Protein AF-0000000072905869 (afdb_homodimer)

Sequence (278 aa):
MKKIIVASHHKLANGFKNTLEYILPNTVEIIDISAYLENVSVDKQIDEVLSNFTKEEQIFVFTDIPGGSVNQAFIRRLNDYNIELISGTNLSILISIATQLGEKNIDKDTIREEIINAASEIVYVNDKLASQSLDEDDEMKKIIVASHHKLANGFKNTLEYILPNTVEIIDISAYLENVSVDKQIDEVLSNFTKEEQIFVFTDIPGGSVNQAFIRRLNDYNIELISGTNLSILISIATQLGEKNIDKDTIREEIINAASEIVYVNDKLASQSLDEDDE

Solvent-accessible surface area (backbone atoms only — not comparable to full-atom values): 14597 Å² total; per-residue (Å²): 132,53,60,38,38,30,34,19,62,27,42,30,15,48,9,48,42,54,27,44,48,66,77,43,63,92,47,50,46,69,44,57,39,52,31,77,73,55,101,55,57,58,62,56,56,50,49,59,58,52,67,78,52,61,52,80,47,80,37,43,36,35,21,38,40,71,85,33,70,67,41,50,54,49,60,75,40,48,87,67,30,39,58,48,41,32,23,21,44,34,57,54,40,51,52,54,51,42,58,42,56,61,74,46,86,81,52,70,69,55,52,51,50,44,39,55,52,34,27,65,38,34,36,57,48,64,58,56,53,54,52,52,53,50,57,54,65,74,96,131,53,58,36,38,31,34,19,63,30,42,32,15,48,9,48,42,54,27,44,47,67,77,44,61,92,48,50,46,68,44,57,40,51,30,77,73,55,102,55,57,59,62,57,56,50,50,59,58,51,68,78,50,61,52,78,46,80,37,43,37,36,20,38,40,70,85,34,70,67,41,49,54,50,59,73,39,48,86,68,31,39,58,49,42,34,22,22,44,33,56,54,38,52,52,54,51,43,58,41,55,60,74,45,88,79,54,71,67,56,52,53,51,45,40,54,51,33,26,67,38,36,34,60,49,64,59,56,52,54,50,52,52,52,57,56,64,74,96

pLDDT: mean 93.79, std 10.63, range [43.28, 98.94]

Organism: NCBI:txid187101

Nearest PDB structures (foldseek):
  3mtq-assembly1_B  TM=8.924E-01  e=1.894E-09  Klebsiella pneumoniae subsp. pneumoniae MGH 78578
  4tkz-assembly3_F-3  TM=7.778E-01  e=7.684E-06  Streptococcus agalactiae NEM316
  3gx1-assembly1_B  TM=6.796E-01  e=5.773E-03  Listeria innocua Clip11262
  3cr3-assembly1_C  TM=6.273E-01  e=8.398E-03  unclassified
  6vg7-assembly1_A  TM=5.148E-01  e=1.384E-02  synthetic construct

Radius of gyration: 19.08 Å; Cα contacts (8 Å, |Δi|>4): 495; chains: 2; bounding box: 37×58×50 Å

InterPro domains:
  IPR004701 Phosphotransferase system, mannose-type IIA component [PF03610] (3-107)
  IPR004701 Phosphotransferase system, mannose-type IIA component [PS51096] (1-123)
  IPR036662 Phosphotransferase system, mannose-type IIA component superfamily [G3DSA:3.40.50.510] (1-138)
  IPR036662 Phosphotransferase system, mannose-type IIA component superfamily [SSF53062] (1-127)
  IPR051471 Bacterial PTS system sugar-specific components [PTHR33799] (1-135)

Foldseek 3Di:
DAEAEEEEAACVQVVLQVVLCVVPPPQHHYHYHHPPPDPDHLLVSVCVVCVVDDQADEYEYEYQAPPDPNLVSVVVCVVRHNYDYHYNDDSQLVNVVSNVVSPDDDDPVNNVVSVVVRVVPPDDVVVVVVVVVVVVVVD/DAEAEEEEAACVQVVLQVVCCVVPPPQHHYHYHHPPPDPDHLLVSVCVVCVVDDQEDEYEYEYQAPPDPNLVSVVVCVVRHNYDYHYNDDSQLVNVVSNVVSPDDDDPVNNVVSVVVRVVPPDDVVVVVVVVVVVVVVD

Secondary structure (DSSP, 8-state):
--EEEEEEETTHHHHHHHHHHHHSTTS-EEEEEEETSSSS-HHHHHHHHHTTS-TTSEEEEEESSTTSHHHHHHHTTTTTSEEEEEES-BHHHHHHHHHHHTTS---HHHHHHHHHHHHHT-EEHHHHHHHHHHHHHT-/--EEEEEEETTHHHHHHHHHHHHSTTS-EEEEEEETSSSS-HHHHHHHHHTTS-TTSEEEEEESSTTSHHHHHHHTTTTTSEEEEEES-BHHHHHHHHHHHTTS---HHHHHHHHHHHHHT-EEHHHHHHHHHHHHHT-

Structure (mmCIF, N/CA/C/O backbone):
data_AF-0000000072905869-model_v1
#
loop_
_entity.id
_entity.type
_entity.pdbx_description
1 polymer 'PTS N-acetylglucosamine transporter subunit IIBC'
#
loop_
_atom_site.group_PDB
_atom_site.id
_atom_site.type_symbol
_atom_site.label_atom_id
_atom_site.label_alt_id
_atom_site.label_comp_id
_atom_site.label_asym_id
_atom_site.label_entity_id
_atom_site.label_seq_id
_atom_site.pdbx_PDB_ins_code
_atom_site.Cartn_x
_atom_site.Cartn_y
_atom_site.Cartn_z
_atom_site.occupancy
_atom_site.B_iso_or_equiv
_atom_site.auth_seq_id
_atom_site.auth_comp_id
_atom_site.auth_asym_id
_atom_site.auth_atom_id
_atom_site.pdbx_PDB_model_num
ATOM 1 N N . MET A 1 1 ? -14.734 20.156 2.195 1 67.5 1 MET A N 1
ATOM 2 C CA . MET A 1 1 ? -14.539 18.703 2.215 1 67.5 1 MET A CA 1
ATOM 3 C C . MET A 1 1 ? -13.203 18.344 2.854 1 67.5 1 MET A C 1
ATOM 5 O O . MET A 1 1 ? -12.234 19.094 2.738 1 67.5 1 MET A O 1
ATOM 9 N N . LYS A 1 2 ? -13.109 17.328 3.664 1 87.19 2 LYS A N 1
ATOM 10 C CA . LYS A 1 2 ? -11.883 16.906 4.324 1 87.19 2 LYS A CA 1
ATOM 11 C C . LYS A 1 2 ? -10.883 16.328 3.324 1 87.19 2 LYS A C 1
ATOM 13 O O . LYS A 1 2 ? -11.266 15.945 2.213 1 87.19 2 LYS A O 1
ATOM 18 N N . LYS A 1 3 ? -9.68 16.453 3.596 1 93.88 3 LYS A N 1
ATOM 19 C CA . LYS A 1 3 ? -8.625 16.031 2.678 1 93.88 3 LYS A CA 1
ATOM 20 C C . LYS A 1 3 ? -7.648 15.086 3.365 1 93.88 3 LYS A C 1
ATOM 22 O O . LYS A 1 3 ? -7.449 15.164 4.582 1 93.88 3 LYS A O 1
ATOM 27 N N . ILE A 1 4 ? -7.156 14.258 2.578 1 96.88 4 ILE A N 1
ATOM 28 C CA . ILE A 1 4 ? -5.988 13.523 3.047 1 96.88 4 ILE A CA 1
ATOM 29 C C . ILE A 1 4 ? -4.863 13.625 2.018 1 96.88 4 ILE A C 1
ATOM 31 O O . ILE A 1 4 ? -5.121 13.836 0.829 1 96.88 4 ILE A O 1
ATOM 35 N N . ILE A 1 5 ? -3.633 13.594 2.514 1 98.75 5 ILE A N 1
ATOM 36 C CA . ILE A 1 5 ? -2.447 13.602 1.663 1 98.75 5 ILE A CA 1
ATOM 37 C C . ILE A 1 5 ? -1.85 12.195 1.607 1 98.75 5 ILE A C 1
ATOM 39 O O . ILE A 1 5 ? -1.659 11.555 2.643 1 98.75 5 ILE A O 1
ATOM 43 N N . VAL A 1 6 ? -1.635 11.711 0.438 1 98.88 6 VAL A N 1
ATOM 44 C CA . VAL A 1 6 ? -0.851 10.5 0.224 1 98.88 6 VAL A CA 1
ATOM 45 C C . VAL A 1 6 ? 0.427 10.836 -0.54 1 98.88 6 VAL A C 1
ATOM 47 O O . VAL A 1 6 ? 0.378 11.477 -1.593 1 98.88 6 VAL A O 1
ATOM 50 N N . ALA A 1 7 ? 1.588 10.477 0.022 1 98.88 7 ALA A N 1
ATOM 51 C CA . ALA A 1 7 ? 2.879 10.812 -0.571 1 98.88 7 ALA A CA 1
ATOM 52 C C . ALA A 1 7 ? 3.768 9.578 -0.689 1 98.88 7 ALA A C 1
ATOM 54 O O . ALA A 1 7 ? 3.814 8.75 0.223 1 98.88 7 ALA A O 1
ATOM 55 N N . SER A 1 8 ? 4.41 9.414 -1.754 1 98.81 8 SER A N 1
ATOM 56 C CA . SER A 1 8 ? 5.246 8.242 -1.995 1 98.81 8 SER A CA 1
ATOM 57 C C . SER A 1 8 ? 6.398 8.57 -2.939 1 98.81 8 SER A C 1
ATOM 59 O O . SER A 1 8 ? 6.438 9.656 -3.525 1 98.81 8 SER A O 1
ATOM 61 N N . HIS A 1 9 ? 7.328 7.594 -2.996 1 98.44 9 HIS A N 1
ATOM 62 C CA . HIS A 1 9 ? 8.203 7.562 -4.164 1 98.44 9 HIS A CA 1
ATOM 63 C C . HIS A 1 9 ? 7.406 7.301 -5.438 1 98.44 9 HIS A C 1
ATOM 65 O O . HIS A 1 9 ? 6.496 6.473 -5.449 1 98.44 9 HIS A O 1
ATOM 71 N N . HIS A 1 10 ? 7.645 8.102 -6.449 1 98.12 10 HIS A N 1
ATOM 72 C CA . HIS A 1 10 ? 7.133 7.875 -7.797 1 98.12 10 HIS A CA 1
ATOM 73 C C . HIS A 1 10 ? 5.613 7.754 -7.801 1 98.12 10 HIS A C 1
ATOM 75 O O . HIS A 1 10 ? 4.926 8.547 -7.152 1 98.12 10 HIS A O 1
ATOM 81 N N . LYS A 1 11 ? 4.969 6.824 -8.492 1 98.69 11 LYS A N 1
ATOM 82 C CA . LYS A 1 11 ? 3.566 6.938 -8.883 1 98.69 11 LYS A CA 1
ATOM 83 C C . LYS A 1 11 ? 2.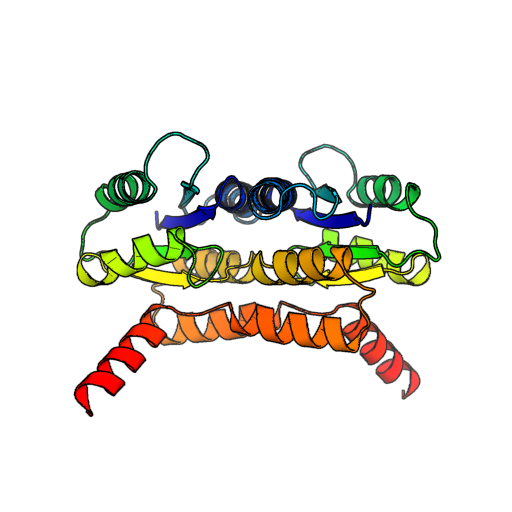66 6.195 -7.902 1 98.69 11 LYS A C 1
ATOM 85 O O . LYS A 1 11 ? 1.443 6.145 -8.094 1 98.69 11 LYS A O 1
ATOM 90 N N . LEU A 1 12 ? 3.186 5.648 -6.875 1 98.88 12 LEU A N 1
ATOM 91 C CA . LEU A 1 12 ? 2.361 4.891 -5.938 1 98.88 12 LEU A CA 1
ATOM 92 C C . LEU A 1 12 ? 1.279 5.777 -5.328 1 98.88 12 LEU A C 1
ATOM 94 O O . LEU A 1 12 ? 0.123 5.363 -5.215 1 98.88 12 LEU A O 1
ATOM 98 N N . ALA A 1 13 ? 1.623 6.996 -4.957 1 98.88 13 ALA A N 1
ATOM 99 C CA . ALA A 1 13 ? 0.651 7.918 -4.371 1 98.88 13 ALA A CA 1
ATOM 100 C C . ALA A 1 13 ? -0.497 8.188 -5.34 1 98.88 13 ALA A C 1
ATOM 102 O O . ALA A 1 13 ? -1.663 8.211 -4.938 1 98.88 13 ALA A O 1
ATOM 103 N N . ASN A 1 14 ? -0.161 8.391 -6.555 1 98.75 14 ASN A N 1
ATOM 104 C CA . ASN A 1 14 ? -1.188 8.602 -7.57 1 98.75 14 ASN A CA 1
ATOM 105 C C . ASN A 1 14 ? -2.07 7.371 -7.738 1 98.75 14 ASN A C 1
ATOM 107 O O . ASN A 1 14 ? -3.275 7.492 -7.969 1 98.75 14 ASN A O 1
ATOM 111 N N . GLY A 1 15 ? -1.451 6.207 -7.695 1 98.81 15 GLY A N 1
ATOM 112 C CA . GLY A 1 15 ? -2.211 4.969 -7.711 1 98.81 15 GLY A CA 1
ATOM 113 C C . GLY A 1 15 ? -3.205 4.863 -6.57 1 98.81 15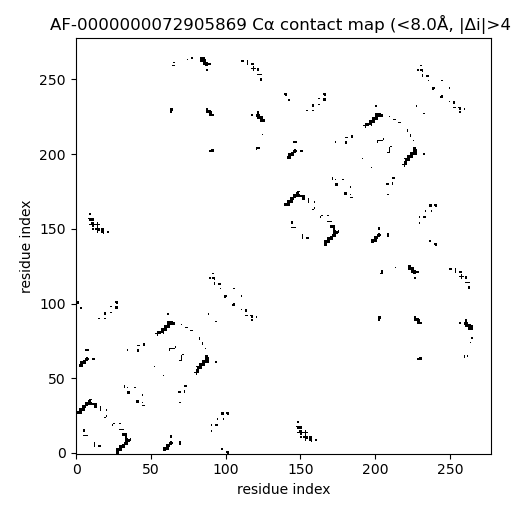 GLY A C 1
ATOM 114 O O . GLY A 1 15 ? -4.359 4.48 -6.777 1 98.81 15 GLY A O 1
ATOM 115 N N . PHE A 1 16 ? -2.752 5.199 -5.367 1 98.88 16 PHE A N 1
ATOM 116 C CA . PHE A 1 16 ? -3.65 5.219 -4.219 1 98.88 16 PHE A CA 1
ATOM 117 C C . PHE A 1 16 ? -4.812 6.176 -4.453 1 98.88 16 PHE A C 1
ATOM 119 O O . PHE A 1 16 ? -5.973 5.824 -4.234 1 98.88 16 PHE A O 1
ATOM 126 N N . LYS A 1 17 ? -4.512 7.402 -4.898 1 98.81 17 LYS A N 1
ATOM 127 C CA . LYS A 1 17 ? -5.539 8.406 -5.129 1 98.81 17 LYS A CA 1
ATOM 128 C C . LYS A 1 17 ? -6.586 7.91 -6.121 1 98.81 17 LYS A C 1
ATOM 130 O O . LYS A 1 17 ? -7.785 7.949 -5.84 1 98.81 17 LYS A O 1
ATOM 135 N N . ASN A 1 18 ? -6.129 7.441 -7.23 1 98.69 18 ASN A N 1
ATOM 136 C CA . ASN A 1 18 ? -7.02 6.957 -8.281 1 98.69 18 ASN A CA 1
ATOM 137 C C . ASN A 1 18 ? -7.926 5.836 -7.773 1 98.69 18 ASN A C 1
ATOM 139 O O . ASN A 1 18 ? -9.141 5.871 -7.98 1 98.69 18 ASN A O 1
ATOM 143 N N . THR A 1 19 ? -7.383 4.883 -7.117 1 98.69 19 THR A N 1
ATOM 144 C CA . THR A 1 19 ? -8.117 3.717 -6.641 1 98.69 19 THR A CA 1
ATOM 145 C C . THR A 1 19 ? -9.109 4.113 -5.551 1 98.69 19 THR A C 1
ATOM 147 O O . THR A 1 19 ? -10.25 3.648 -5.543 1 98.69 19 THR A O 1
ATOM 150 N N . LEU A 1 20 ? -8.688 5 -4.656 1 98 20 LEU A N 1
ATOM 151 C CA . LEU A 1 20 ? -9.57 5.457 -3.584 1 98 20 LEU A CA 1
ATOM 152 C C . LEU A 1 20 ? -10.758 6.227 -4.152 1 98 20 LEU A C 1
ATOM 154 O O . LEU A 1 20 ? -11.883 6.098 -3.654 1 98 20 LEU A O 1
ATOM 158 N N . GLU A 1 21 ? -10.5 7.055 -5.137 1 97.75 21 GLU A N 1
ATOM 159 C CA . GLU A 1 21 ? -11.586 7.816 -5.758 1 97.75 21 GLU A CA 1
ATOM 160 C C . GLU A 1 21 ? -12.586 6.895 -6.438 1 97.75 21 GLU A C 1
ATOM 162 O O . GLU A 1 21 ? -13.781 7.211 -6.516 1 97.75 21 GLU A O 1
ATOM 167 N N . TYR A 1 22 ? -12.102 5.781 -6.879 1 97.75 22 TYR A N 1
ATOM 168 C CA . TYR A 1 22 ? -12.984 4.77 -7.457 1 97.75 22 TYR A CA 1
ATOM 169 C C . TYR A 1 22 ? -13.805 4.078 -6.371 1 97.75 22 TYR A C 1
ATOM 171 O O . TYR A 1 22 ? -15.016 3.902 -6.52 1 97.75 22 TYR A O 1
ATOM 179 N N . ILE A 1 23 ? -13.188 3.703 -5.332 1 96.88 23 ILE A N 1
ATOM 180 C CA . ILE A 1 23 ? -13.812 2.902 -4.285 1 96.88 23 ILE A CA 1
ATOM 181 C C . ILE A 1 23 ? -14.734 3.783 -3.439 1 96.88 23 ILE A C 1
ATOM 183 O O . ILE A 1 23 ? -15.805 3.344 -3.016 1 96.88 23 ILE A O 1
ATOM 187 N N . LEU A 1 24 ? -14.273 4.969 -3.158 1 95.44 24 LEU A N 1
ATOM 188 C CA . LEU A 1 24 ? -14.984 5.922 -2.314 1 95.44 24 LEU A CA 1
ATOM 189 C C . LEU A 1 24 ? -15.211 7.234 -3.057 1 95.44 24 LEU A C 1
ATOM 191 O O . LEU A 1 24 ? -14.695 8.281 -2.652 1 95.44 24 LEU A O 1
ATOM 195 N N . PRO A 1 25 ? -16.047 7.203 -3.99 1 95 25 PRO A N 1
ATOM 196 C CA . PRO A 1 25 ? -16.297 8.453 -4.715 1 95 25 PRO A CA 1
ATOM 197 C C . PRO A 1 25 ? -16.922 9.531 -3.842 1 95 25 PRO A C 1
ATOM 199 O O . PRO A 1 25 ? -17.828 9.234 -3.045 1 95 25 PRO A O 1
ATOM 202 N N . ASN A 1 26 ? -16.453 10.75 -3.846 1 92.25 26 ASN A N 1
ATOM 203 C CA . ASN A 1 26 ? -17.016 11.938 -3.221 1 92.25 26 ASN A CA 1
ATOM 204 C C . ASN A 1 26 ? -16.969 11.852 -1.698 1 92.25 26 ASN A C 1
ATOM 206 O O . ASN A 1 26 ? -17.828 12.406 -1.011 1 92.25 26 ASN A O 1
ATOM 210 N N . THR A 1 27 ? -16.094 11.117 -1.161 1 93 27 THR A N 1
ATOM 211 C CA . THR A 1 27 ? -16.016 10.969 0.287 1 93 27 THR A CA 1
ATOM 212 C C . THR A 1 27 ? -15.047 11.977 0.883 1 93 27 THR A C 1
ATOM 214 O O . THR A 1 27 ? -15.391 12.711 1.812 1 93 27 THR A O 1
ATOM 217 N N . VAL A 1 28 ? -13.852 12.008 0.372 1 93.88 28 VAL A N 1
ATOM 218 C CA . VAL A 1 28 ? -12.789 12.906 0.809 1 93.88 28 VAL A CA 1
ATOM 219 C C . VAL A 1 28 ? -11.922 13.297 -0.384 1 93.88 28 VAL A C 1
ATOM 221 O O . VAL A 1 28 ? -11.859 12.57 -1.378 1 93.88 28 VAL A O 1
ATOM 224 N N . GLU A 1 29 ? -11.398 14.414 -0.295 1 95.69 29 GLU A N 1
ATOM 225 C CA . GLU A 1 29 ? -10.414 14.789 -1.308 1 95.69 29 GLU A CA 1
ATOM 226 C C . GLU A 1 29 ? -9.055 14.172 -1.014 1 95.69 29 GLU A C 1
ATOM 228 O O . GLU A 1 29 ? -8.555 14.258 0.11 1 95.69 29 GLU A O 1
ATOM 233 N N . ILE A 1 30 ? -8.492 13.555 -1.99 1 97.81 30 ILE A N 1
ATOM 234 C CA . ILE A 1 30 ? -7.176 12.945 -1.854 1 97.81 30 ILE A CA 1
ATOM 235 C C . ILE A 1 30 ? -6.145 13.773 -2.623 1 97.81 30 ILE A C 1
ATOM 237 O O . ILE A 1 30 ? -6.285 13.977 -3.832 1 97.81 30 ILE A O 1
ATOM 241 N N . ILE A 1 31 ? -5.176 14.234 -1.928 1 98.56 31 ILE A N 1
ATOM 242 C CA . ILE A 1 31 ? -4.047 14.938 -2.533 1 98.56 31 ILE A CA 1
ATOM 243 C C . ILE A 1 31 ? -2.846 13.992 -2.623 1 98.56 31 ILE A C 1
ATOM 245 O O . ILE A 1 31 ? -2.43 13.414 -1.618 1 98.56 31 ILE A O 1
ATOM 249 N N . ASP A 1 32 ? -2.334 13.75 -3.799 1 98.69 32 ASP A N 1
ATOM 250 C CA . ASP A 1 32 ? -1.174 12.875 -3.926 1 98.69 32 ASP A CA 1
ATOM 251 C C . ASP A 1 32 ? 0.102 13.68 -4.152 1 98.69 32 ASP A C 1
ATOM 253 O O . ASP A 1 32 ? 0.073 14.734 -4.793 1 98.69 32 ASP A O 1
ATOM 257 N N . ILE A 1 33 ? 1.166 13.25 -3.605 1 98.62 33 ILE A N 1
ATOM 258 C CA . ILE A 1 33 ? 2.518 13.742 -3.857 1 98.62 33 ILE A CA 1
ATOM 259 C C . ILE A 1 33 ? 3.389 12.609 -4.383 1 98.62 33 ILE A C 1
ATOM 261 O O . ILE A 1 33 ? 3.717 11.672 -3.646 1 98.62 33 ILE A O 1
ATOM 265 N N . SER A 1 34 ? 3.68 12.656 -5.648 1 98.44 34 SER A N 1
ATOM 266 C CA . SER A 1 34 ? 4.598 11.711 -6.27 1 98.44 34 SER A CA 1
ATOM 267 C C . SER A 1 34 ? 6.02 12.266 -6.312 1 98.44 34 SER A C 1
ATOM 269 O O . SER A 1 34 ? 6.352 13.07 -7.184 1 98.44 34 SER A O 1
ATOM 271 N N . ALA A 1 35 ? 6.82 11.773 -5.465 1 98.12 35 ALA A N 1
ATOM 272 C CA . ALA A 1 35 ? 8.195 12.266 -5.375 1 98.12 35 ALA A CA 1
ATOM 273 C C . ALA A 1 35 ? 9.07 11.641 -6.449 1 98.12 35 ALA A C 1
ATOM 275 O O . ALA A 1 35 ? 8.828 10.508 -6.879 1 98.12 35 ALA A O 1
ATOM 276 N N . TYR A 1 36 ? 10.047 12.367 -6.996 1 97 36 TYR A N 1
ATOM 277 C CA . TYR A 1 36 ? 11.141 11.93 -7.852 1 97 36 TYR A CA 1
ATOM 278 C C . TYR A 1 36 ? 10.656 11.648 -9.266 1 97 36 TYR A C 1
ATOM 280 O O . TYR A 1 36 ? 11.297 10.898 -10.016 1 97 36 TYR A O 1
ATOM 288 N N . LEU A 1 37 ? 9.508 12.086 -9.641 1 95.31 37 LEU A N 1
ATOM 289 C CA . LEU A 1 37 ? 9.047 12.023 -11.023 1 95.31 37 LEU A CA 1
ATOM 290 C C . LEU A 1 37 ? 9.586 13.195 -11.836 1 95.31 37 LEU A C 1
ATOM 292 O O . LEU A 1 37 ? 9.891 13.055 -13.016 1 95.31 37 LEU A O 1
ATOM 296 N N . GLU A 1 38 ? 9.609 14.312 -11.094 1 89.69 38 GLU A N 1
ATOM 297 C CA . GLU A 1 38 ? 10.078 15.547 -11.711 1 89.69 38 GLU A CA 1
ATOM 298 C C . GLU A 1 38 ? 11.344 16.062 -11.023 1 89.69 38 GLU A C 1
ATOM 300 O O . GLU A 1 38 ? 11.75 15.531 -9.992 1 89.69 38 GLU A O 1
ATOM 305 N N . ASN A 1 39 ? 11.969 16.984 -11.711 1 92.19 39 ASN A N 1
ATOM 306 C CA . ASN A 1 39 ? 13.164 17.594 -11.141 1 92.19 39 ASN A CA 1
ATOM 307 C C . ASN A 1 39 ? 12.805 18.656 -10.094 1 92.19 39 ASN A C 1
ATOM 309 O O . ASN A 1 39 ? 13.219 19.797 -10.203 1 92.19 39 ASN A O 1
ATOM 313 N N . VAL A 1 40 ? 11.992 18.344 -9.195 1 94.25 40 VAL A N 1
ATOM 314 C CA . VAL A 1 40 ? 11.602 19.172 -8.062 1 94.25 40 VAL A CA 1
ATOM 315 C C . VAL A 1 40 ? 11.875 18.438 -6.758 1 94.25 40 VAL A C 1
ATOM 317 O O . VAL A 1 40 ? 11.656 17.219 -6.664 1 94.25 40 VAL A O 1
ATOM 320 N N . SER A 1 41 ? 12.406 19.172 -5.824 1 96.62 41 SER A N 1
ATOM 321 C CA . SER A 1 41 ? 12.727 18.547 -4.547 1 96.62 41 SER A CA 1
ATOM 322 C C . SER A 1 41 ? 11.461 18.109 -3.816 1 96.62 41 SER A C 1
ATOM 324 O O . SER A 1 41 ? 10.43 18.766 -3.891 1 96.62 41 SER A O 1
ATOM 326 N N . VAL A 1 42 ? 11.562 17.016 -3.129 1 97.19 42 VAL A N 1
ATOM 327 C CA . VAL A 1 42 ? 10.461 16.484 -2.32 1 97.19 42 VAL A CA 1
ATOM 328 C C . VAL A 1 42 ? 10.008 17.547 -1.317 1 97.19 42 VAL A C 1
ATOM 330 O O . VAL A 1 42 ? 8.812 17.75 -1.115 1 97.19 42 VAL A O 1
ATOM 333 N N . ASP A 1 43 ? 10.938 18.281 -0.734 1 98 43 ASP A N 1
ATOM 334 C CA . ASP A 1 43 ? 10.625 19.344 0.229 1 98 43 ASP A CA 1
ATOM 335 C C . ASP A 1 43 ? 9.734 20.406 -0.397 1 98 43 ASP A C 1
ATOM 337 O O . ASP A 1 43 ? 8.75 20.828 0.205 1 98 43 ASP A O 1
ATOM 341 N N . LYS A 1 44 ? 10.094 20.797 -1.54 1 97.69 44 LYS A N 1
ATOM 342 C CA . LYS A 1 44 ? 9.328 21.844 -2.219 1 97.69 44 LYS A CA 1
ATOM 343 C C . LYS A 1 44 ? 7.91 21.375 -2.523 1 97.69 44 LYS A C 1
ATOM 345 O O . LYS A 1 44 ? 6.953 22.141 -2.354 1 97.69 44 LYS A O 1
ATOM 350 N N . GLN A 1 45 ? 7.781 20.141 -3.02 1 98.19 45 GLN A N 1
ATOM 351 C CA . GLN A 1 45 ? 6.461 19.594 -3.305 1 98.19 45 GLN A CA 1
ATOM 352 C C . GLN A 1 45 ? 5.59 19.578 -2.051 1 98.19 45 GLN A C 1
ATOM 354 O O . GLN A 1 45 ? 4.422 19.953 -2.094 1 98.19 45 GLN A O 1
ATOM 359 N N . ILE A 1 46 ? 6.168 19.141 -0.964 1 98.5 46 ILE A N 1
ATOM 360 C CA . ILE A 1 46 ? 5.453 19 0.302 1 98.5 46 ILE A CA 1
ATOM 361 C C . ILE A 1 46 ? 5.055 20.391 0.816 1 98.5 46 ILE A C 1
ATOM 363 O O . ILE A 1 46 ? 3.91 20.594 1.219 1 98.5 46 ILE A O 1
ATOM 367 N N . ASP A 1 47 ? 6.012 21.328 0.729 1 98.19 47 ASP A N 1
ATOM 368 C CA . ASP A 1 47 ? 5.73 22.688 1.197 1 98.19 47 ASP A CA 1
ATOM 369 C C . ASP A 1 47 ? 4.605 23.328 0.389 1 98.19 47 ASP A C 1
ATOM 371 O O . ASP A 1 47 ? 3.752 24.016 0.946 1 98.19 47 ASP A O 1
ATOM 375 N N . GLU A 1 48 ? 4.641 23.109 -0.852 1 97.88 48 GLU A N 1
ATOM 376 C CA . GLU A 1 48 ? 3.592 23.656 -1.715 1 97.88 48 GLU A CA 1
ATOM 377 C C . GLU A 1 48 ? 2.223 23.094 -1.325 1 97.88 48 GLU A C 1
ATOM 379 O O . GLU A 1 48 ? 1.247 23.844 -1.245 1 97.88 48 GLU A O 1
ATOM 384 N N . VAL A 1 49 ? 2.115 21.828 -1.082 1 98.19 49 VAL A N 1
ATOM 385 C CA . VAL A 1 49 ? 0.852 21.203 -0.702 1 98.19 49 VAL A CA 1
ATOM 386 C C . VAL A 1 49 ? 0.416 21.719 0.671 1 98.19 49 VAL A C 1
ATOM 388 O O . VAL A 1 49 ? -0.737 22.109 0.856 1 98.19 49 VAL A O 1
ATOM 391 N N . LEU A 1 50 ? 1.385 21.75 1.628 1 98 50 LEU A N 1
ATOM 392 C CA . LEU A 1 50 ? 1.059 22.109 3.002 1 98 50 LEU A CA 1
ATOM 393 C C . LEU A 1 50 ? 0.66 23.578 3.096 1 98 50 LEU A C 1
ATOM 395 O O . LEU A 1 50 ? -0.079 23.969 4.004 1 98 50 LEU A O 1
ATOM 399 N N . SER A 1 51 ? 1.134 24.406 2.125 1 97.5 51 SER A N 1
ATOM 400 C CA . SER A 1 51 ? 0.803 25.828 2.113 1 97.5 51 SER A CA 1
ATOM 401 C C . SER A 1 51 ? -0.695 26.047 1.932 1 97.5 51 SER A C 1
ATOM 403 O O . SER A 1 51 ? -1.206 27.125 2.197 1 97.5 51 SER A O 1
ATOM 405 N N . ASN A 1 52 ? -1.432 24.984 1.484 1 96.25 52 ASN A N 1
ATOM 406 C CA . ASN A 1 52 ? -2.875 25.078 1.294 1 96.25 52 ASN A CA 1
ATOM 407 C C . ASN A 1 52 ? -3.631 24.734 2.576 1 96.25 52 ASN A C 1
ATOM 409 O O . ASN A 1 52 ? -4.863 24.719 2.59 1 96.25 52 ASN A O 1
ATOM 413 N N . PHE A 1 53 ? -2.934 24.469 3.664 1 96.19 53 PHE A N 1
ATOM 414 C CA . PHE A 1 53 ? -3.516 24.141 4.957 1 96.19 53 PHE A CA 1
ATOM 415 C C . PHE A 1 53 ? -3.127 25.172 6.012 1 96.19 53 PHE A C 1
ATOM 417 O O . PHE A 1 53 ? -2.064 25.781 5.922 1 96.19 53 PHE A O 1
ATOM 424 N N . THR A 1 54 ? -4.008 25.344 7 1 95.12 54 THR A N 1
ATOM 425 C CA . THR A 1 54 ? -3.621 26.125 8.164 1 95.12 54 THR A CA 1
ATOM 426 C C . THR A 1 54 ? -2.83 25.281 9.156 1 95.12 54 THR A C 1
ATOM 428 O O . THR A 1 54 ? -2.953 24.062 9.172 1 95.12 54 THR A O 1
ATOM 431 N N . LYS A 1 55 ? -2.043 25.891 9.984 1 94.19 55 LYS A N 1
ATOM 432 C CA . LYS A 1 55 ? -1.177 25.188 10.93 1 94.19 55 LYS A CA 1
ATOM 433 C C . LYS A 1 55 ? -1.996 24.453 11.984 1 94.19 55 LYS A C 1
ATOM 435 O O . LYS A 1 55 ? -1.532 23.453 12.555 1 94.19 55 LYS A O 1
ATOM 440 N N . GLU A 1 56 ? -3.256 24.859 12.203 1 92.75 56 GLU A N 1
ATOM 441 C CA . GLU A 1 56 ? -4.082 24.297 13.266 1 92.75 56 GLU A CA 1
ATOM 442 C C . GLU A 1 56 ? -4.945 23.156 12.75 1 92.75 56 GLU A C 1
ATOM 444 O O . GLU A 1 56 ? -5.422 22.328 13.531 1 92.75 56 GLU A O 1
ATOM 449 N N . GLU A 1 57 ? -5.117 23.141 11.5 1 93.31 57 GLU A N 1
ATOM 450 C CA . GLU A 1 57 ? -5.965 22.109 10.914 1 93.31 57 GLU A CA 1
ATOM 451 C C . GLU A 1 57 ? -5.32 20.734 11.031 1 93.31 57 GLU A C 1
ATOM 453 O O . GLU A 1 57 ? -4.113 20.578 10.836 1 93.31 57 GLU A O 1
ATOM 458 N N . GLN A 1 58 ? -6.141 19.75 11.484 1 94.44 58 GLN A N 1
ATOM 459 C CA . GLN A 1 58 ? -5.648 18.375 11.508 1 94.44 58 GLN A CA 1
ATOM 460 C C . GLN A 1 58 ? -5.457 17.828 10.094 1 94.44 58 GLN A C 1
ATOM 462 O O . GLN A 1 58 ? -6.402 17.797 9.305 1 94.44 58 GLN A O 1
ATOM 467 N N . ILE A 1 59 ? -4.246 17.453 9.75 1 96.62 59 ILE A N 1
ATOM 468 C CA . ILE A 1 59 ? -3.896 16.969 8.414 1 96.62 59 ILE A CA 1
ATOM 469 C C . ILE A 1 59 ? -3.48 15.508 8.484 1 96.62 59 ILE A C 1
ATOM 471 O O . ILE A 1 59 ? -2.559 15.148 9.227 1 96.62 59 ILE A O 1
ATOM 475 N N . PHE A 1 60 ? -4.156 14.664 7.77 1 98.25 60 PHE A N 1
ATOM 476 C CA . PHE A 1 60 ? -3.754 13.266 7.676 1 98.25 60 PHE A CA 1
ATOM 477 C C . PHE A 1 60 ? -2.807 13.055 6.5 1 98.25 60 PHE A C 1
ATOM 479 O O . PHE A 1 60 ? -3.143 13.375 5.359 1 98.25 60 PHE A O 1
ATOM 486 N N . VAL A 1 61 ? -1.642 12.531 6.793 1 98.81 61 VAL A N 1
ATOM 487 C CA . VAL A 1 61 ? -0.627 12.266 5.781 1 98.81 61 VAL A CA 1
ATOM 488 C C . VAL A 1 61 ? -0.236 10.789 5.82 1 98.81 61 VAL A C 1
ATOM 490 O O . VAL A 1 61 ? 0.087 10.258 6.883 1 98.81 61 VAL A O 1
ATOM 493 N N . PHE A 1 62 ? -0.248 10.203 4.68 1 98.94 62 PHE A N 1
ATOM 494 C CA . PHE A 1 62 ? 0.14 8.812 4.508 1 98.94 62 PHE A CA 1
ATOM 495 C C . PHE A 1 62 ? 1.347 8.688 3.586 1 98.94 62 PHE A C 1
ATOM 497 O O . PHE A 1 62 ? 1.346 9.234 2.48 1 98.94 62 PHE A O 1
ATOM 504 N N . THR A 1 63 ? 2.396 7.961 4.051 1 98.94 63 THR A N 1
ATOM 505 C CA . THR A 1 63 ? 3.574 7.766 3.211 1 98.94 63 THR A CA 1
ATOM 506 C C . THR A 1 63 ? 3.838 6.281 2.98 1 98.94 63 THR A C 1
ATOM 508 O O . THR A 1 63 ? 3.271 5.43 3.672 1 98.94 63 THR A O 1
ATOM 511 N N . ASP A 1 64 ? 4.703 6.004 2.07 1 98.69 64 ASP A N 1
ATOM 512 C CA . ASP A 1 64 ? 4.844 4.648 1.557 1 98.69 64 ASP A CA 1
ATOM 513 C C . ASP A 1 64 ? 5.734 3.805 2.465 1 98.69 64 ASP A C 1
ATOM 515 O O . ASP A 1 64 ? 5.41 2.656 2.771 1 98.69 64 ASP A O 1
ATOM 519 N N . ILE A 1 65 ? 6.832 4.332 2.924 1 97.75 65 ILE A N 1
ATOM 520 C CA . ILE A 1 65 ? 7.746 3.502 3.699 1 97.75 65 ILE A CA 1
ATOM 521 C C . ILE A 1 65 ? 8.344 4.316 4.844 1 97.75 65 ILE A C 1
ATOM 523 O O . ILE A 1 65 ? 8.727 5.473 4.656 1 97.75 65 ILE A O 1
ATOM 527 N N . PRO A 1 66 ? 8.422 3.678 6.043 1 97.44 66 PRO A N 1
A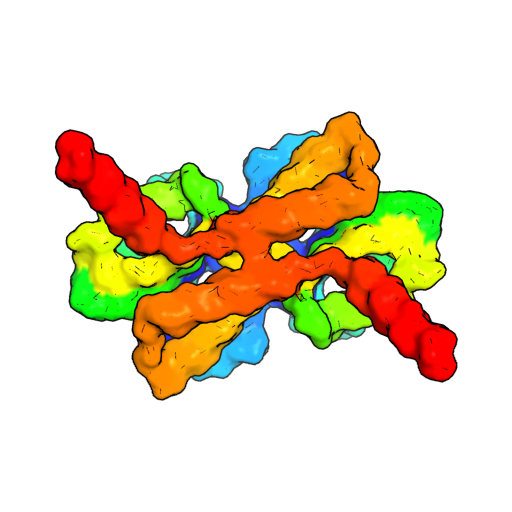TOM 528 C CA . PRO A 1 66 ? 9.133 4.344 7.141 1 97.44 66 PRO A CA 1
ATOM 529 C C . PRO A 1 66 ? 10.617 4.559 6.84 1 97.44 66 PRO A C 1
ATOM 531 O O . PRO A 1 66 ? 11.266 3.684 6.254 1 97.44 66 PRO A O 1
ATOM 534 N N . GLY A 1 67 ? 11.078 5.742 7.215 1 96.38 67 GLY A N 1
ATOM 535 C CA . GLY A 1 67 ? 12.5 6.016 7.066 1 96.38 67 GLY A CA 1
ATOM 536 C C . GLY A 1 67 ? 12.867 6.531 5.688 1 96.38 67 GLY A C 1
ATOM 537 O O . GLY A 1 67 ? 13.992 6.984 5.465 1 96.38 67 GLY A O 1
ATOM 538 N N . GLY A 1 68 ? 11.906 6.43 4.715 1 96.94 68 GLY A N 1
ATOM 539 C CA . GLY A 1 68 ? 12.18 6.977 3.393 1 96.94 68 GLY A CA 1
ATOM 540 C C . GLY A 1 68 ? 12.289 8.492 3.383 1 96.94 68 GLY A C 1
ATOM 541 O O . GLY A 1 68 ? 11.82 9.156 4.309 1 96.94 68 GLY A O 1
ATOM 542 N N . SER A 1 69 ? 12.766 9.008 2.303 1 97 69 SER A N 1
ATOM 543 C CA . SER A 1 69 ? 12.984 10.445 2.197 1 97 69 SER A CA 1
ATOM 544 C C . SER A 1 69 ? 11.672 11.211 2.262 1 97 69 SER A C 1
ATOM 546 O O . SER A 1 69 ? 11.602 12.297 2.854 1 97 69 SER A O 1
ATOM 548 N N . VAL A 1 70 ? 10.672 10.672 1.657 1 98.25 70 VAL A N 1
ATOM 549 C CA . VAL A 1 70 ? 9.352 11.297 1.68 1 98.25 70 VAL A CA 1
ATOM 550 C C . VAL A 1 70 ? 8.844 11.367 3.115 1 98.25 70 VAL A C 1
ATOM 552 O O . VAL A 1 70 ? 8.367 12.414 3.562 1 98.25 70 VAL A O 1
ATOM 555 N N . ASN A 1 71 ? 8.914 10.266 3.826 1 98.5 71 ASN A N 1
ATOM 556 C CA . ASN A 1 71 ? 8.516 10.203 5.23 1 98.5 71 ASN A CA 1
ATOM 557 C C . ASN A 1 71 ? 9.336 11.164 6.086 1 98.5 71 ASN A C 1
ATOM 559 O O . ASN A 1 71 ? 8.789 11.883 6.918 1 98.5 71 ASN A O 1
ATOM 563 N N . GLN A 1 72 ? 10.633 11.242 5.879 1 98.06 72 GLN A N 1
ATOM 564 C CA . GLN A 1 72 ? 11.531 12.109 6.629 1 98.06 72 GLN A CA 1
ATOM 565 C C . GLN A 1 72 ? 11.203 13.586 6.391 1 98.06 72 GLN A C 1
ATOM 567 O O . GLN A 1 72 ? 11.312 14.406 7.305 1 98.06 72 GLN A O 1
ATOM 572 N N . ALA A 1 73 ? 10.875 13.875 5.168 1 98.5 73 ALA A N 1
ATOM 573 C CA . ALA A 1 73 ? 10.523 15.25 4.84 1 98.5 73 ALA A CA 1
ATOM 574 C C . ALA A 1 73 ? 9.297 15.711 5.625 1 98.5 73 ALA A C 1
ATOM 576 O O . ALA A 1 73 ? 9.242 16.859 6.086 1 98.5 73 ALA A O 1
ATOM 577 N N . PHE A 1 74 ? 8.344 14.828 5.82 1 98.75 74 PHE A N 1
ATOM 578 C CA . PHE A 1 74 ? 7.156 15.18 6.586 1 98.75 74 PHE A CA 1
ATOM 579 C C . PHE A 1 74 ? 7.473 15.266 8.07 1 98.75 74 PHE A C 1
ATOM 581 O O . PHE A 1 74 ? 6.914 16.094 8.789 1 98.75 74 PHE A O 1
ATOM 588 N N . ILE A 1 75 ? 8.336 14.359 8.539 1 98.38 75 ILE A N 1
ATOM 589 C CA . ILE A 1 75 ? 8.734 14.383 9.938 1 98.38 75 ILE A CA 1
ATOM 590 C C . ILE A 1 75 ? 9.25 15.773 10.305 1 98.38 75 ILE A C 1
ATOM 592 O O . ILE A 1 75 ? 8.93 16.297 11.375 1 98.38 75 ILE A O 1
ATOM 596 N N . ARG A 1 76 ? 9.93 16.375 9.414 1 97.81 76 ARG A N 1
ATOM 597 C CA . ARG A 1 76 ? 10.516 17.688 9.648 1 97.81 76 ARG A CA 1
ATOM 598 C C . ARG A 1 76 ? 9.438 18.766 9.727 1 97.81 76 ARG A C 1
ATOM 600 O O . ARG A 1 76 ? 9.711 19.906 10.102 1 97.81 76 ARG A O 1
ATOM 607 N N . ARG A 1 77 ? 8.211 18.469 9.406 1 97.88 77 ARG A N 1
ATOM 608 C CA . ARG A 1 77 ? 7.137 19.453 9.375 1 97.88 77 ARG A CA 1
ATOM 609 C C . ARG A 1 77 ? 6.125 19.188 10.484 1 97.88 77 ARG A C 1
ATOM 611 O O . ARG A 1 77 ? 5.113 19.891 10.586 1 97.88 77 ARG A O 1
ATOM 618 N N . LEU A 1 78 ? 6.449 18.188 11.383 1 97 78 LEU A N 1
ATOM 619 C CA . LEU A 1 78 ? 5.504 17.797 12.422 1 97 78 LEU A CA 1
ATOM 620 C C . LEU A 1 78 ? 5.371 18.891 13.477 1 97 78 LEU A C 1
ATOM 622 O O . LEU A 1 78 ? 4.336 19 14.141 1 97 78 LEU A O 1
ATOM 626 N N . ASN A 1 79 ? 6.355 19.766 13.602 1 95.44 79 ASN A N 1
ATOM 627 C CA . ASN A 1 79 ? 6.32 20.828 14.594 1 95.44 79 ASN A CA 1
ATOM 628 C C . ASN A 1 79 ? 5.613 22.078 14.047 1 95.44 79 ASN A C 1
ATOM 630 O O . ASN A 1 79 ? 5.203 22.938 14.82 1 95.44 79 ASN A O 1
ATOM 634 N N . ASP A 1 80 ? 5.527 22.188 12.75 1 96.62 80 ASP A N 1
ATOM 635 C CA . ASP A 1 80 ? 4.984 23.375 12.117 1 96.62 80 ASP A CA 1
ATOM 636 C C . ASP A 1 80 ? 3.508 23.188 11.766 1 96.62 80 ASP A C 1
ATOM 638 O O . ASP A 1 80 ? 2.77 24.172 11.617 1 96.62 80 ASP A O 1
ATOM 642 N N . TYR A 1 81 ? 3.111 21.938 11.547 1 97.44 81 TYR A N 1
ATOM 643 C CA . TYR A 1 81 ? 1.745 21.609 11.156 1 97.44 81 TYR A CA 1
ATOM 644 C C . TYR A 1 81 ? 1.16 20.547 12.086 1 97.44 81 TYR A C 1
ATOM 646 O O . TYR A 1 81 ? 1.9 19.781 12.711 1 97.44 81 TYR A O 1
ATOM 654 N N . ASN A 1 82 ? -0.165 20.531 12.234 1 96.31 82 ASN A N 1
ATOM 655 C CA . ASN A 1 82 ? -0.877 19.5 12.984 1 96.31 82 ASN A CA 1
ATOM 656 C C . ASN A 1 82 ? -1.103 18.25 12.141 1 96.31 82 ASN A C 1
ATOM 658 O O . ASN A 1 82 ? -2.234 17.953 11.758 1 96.31 82 ASN A O 1
ATOM 662 N N . ILE A 1 83 ? -0.032 17.516 11.945 1 97.75 83 ILE A N 1
ATOM 663 C CA . ILE A 1 83 ? -0.023 16.391 11.016 1 97.75 83 ILE A CA 1
ATOM 664 C C . ILE A 1 83 ? -0.147 15.086 11.789 1 97.75 83 ILE A C 1
ATOM 666 O O . ILE A 1 83 ? 0.572 14.859 12.766 1 97.75 83 ILE A O 1
ATOM 670 N N . GLU A 1 84 ? -1.13 14.289 11.422 1 98.06 84 GLU A N 1
ATOM 671 C CA . GLU A 1 84 ? -1.162 12.867 11.734 1 98.06 84 GLU A CA 1
ATOM 672 C C . GLU A 1 84 ? -0.454 12.047 10.656 1 98.06 84 GLU A C 1
ATOM 674 O O . GLU A 1 84 ? -0.995 11.844 9.57 1 98.06 84 GLU A O 1
ATOM 679 N N . LEU A 1 85 ? 0.773 11.609 10.992 1 98.75 85 LEU A N 1
ATOM 680 C CA . LEU A 1 85 ? 1.632 10.984 9.992 1 98.75 85 LEU A CA 1
ATOM 681 C C . LEU A 1 85 ? 1.641 9.469 10.156 1 98.75 85 LEU A C 1
ATOM 683 O O . LEU A 1 85 ? 2.096 8.953 11.18 1 98.75 85 LEU A O 1
ATOM 687 N N . ILE A 1 86 ? 1.111 8.766 9.133 1 98.88 86 ILE A N 1
ATOM 688 C CA . ILE A 1 86 ? 1.112 7.309 9.086 1 98.88 86 ILE A CA 1
ATOM 689 C C . ILE A 1 86 ? 1.996 6.828 7.938 1 98.88 86 ILE A C 1
ATOM 691 O O . ILE A 1 86 ? 1.856 7.289 6.805 1 98.88 86 ILE A O 1
ATOM 695 N N . SER A 1 87 ? 2.951 5.941 8.219 1 98.81 87 SER A N 1
ATOM 696 C CA . SER A 1 87 ? 3.846 5.41 7.195 1 98.81 87 SER A CA 1
ATOM 697 C C . SER A 1 87 ? 3.621 3.914 6.984 1 98.81 87 SER A C 1
ATOM 699 O O . SER A 1 87 ? 2.965 3.26 7.797 1 98.81 87 SER A O 1
ATOM 701 N N . GLY A 1 88 ? 4.148 3.391 5.848 1 98.75 88 GLY A N 1
ATOM 702 C CA . GLY A 1 88 ? 3.924 1.989 5.531 1 98.75 88 GLY A CA 1
ATOM 703 C C . GLY A 1 88 ? 2.496 1.693 5.109 1 98.75 88 GLY A C 1
ATOM 704 O O . GLY A 1 88 ? 1.992 0.592 5.34 1 98.75 88 GLY A O 1
ATOM 705 N N . THR A 1 89 ? 1.861 2.59 4.512 1 98.62 89 THR A N 1
ATOM 706 C CA . THR A 1 89 ? 0.419 2.615 4.289 1 98.62 89 THR A CA 1
ATOM 707 C C . THR A 1 89 ? 0.007 1.532 3.295 1 98.62 89 THR A C 1
ATOM 709 O O . THR A 1 89 ? 0.772 1.186 2.395 1 98.62 89 THR A O 1
ATOM 712 N N . ASN A 1 90 ? -1.096 0.983 3.518 1 98.88 90 ASN A N 1
ATOM 713 C CA . ASN A 1 90 ? -1.786 0.162 2.529 1 98.88 90 ASN A CA 1
ATOM 714 C C . ASN A 1 90 ? -3.197 0.678 2.258 1 98.88 90 ASN A C 1
ATOM 716 O O . ASN A 1 90 ? -3.605 1.7 2.812 1 98.88 90 ASN A O 1
ATOM 720 N N . LEU A 1 91 ? -3.887 0.097 1.301 1 98.88 91 LEU A N 1
ATOM 721 C CA . LEU A 1 91 ? -5.188 0.609 0.883 1 98.88 91 LEU A CA 1
ATOM 722 C C . LEU A 1 91 ? -6.195 0.521 2.023 1 98.88 91 LEU A C 1
ATOM 724 O O . LEU A 1 91 ? -7.059 1.391 2.16 1 98.88 91 LEU A O 1
ATOM 728 N N . SER A 1 92 ? -6.102 -0.487 2.889 1 98.56 92 SER A N 1
ATOM 729 C CA . SER A 1 92 ? -7.051 -0.72 3.973 1 98.56 92 SER A CA 1
ATOM 730 C C . SER A 1 92 ? -7.102 0.467 4.93 1 98.56 92 SER A C 1
ATOM 732 O O . SER A 1 92 ? -8.18 0.925 5.305 1 98.56 92 SER A O 1
ATOM 734 N N . ILE A 1 93 ? -5.938 0.984 5.301 1 98.81 93 ILE A N 1
ATOM 735 C CA . ILE A 1 93 ? -5.949 2.082 6.262 1 98.81 93 ILE A CA 1
ATOM 736 C C . ILE A 1 93 ? -6.465 3.352 5.586 1 98.81 93 ILE A C 1
ATOM 738 O O . ILE A 1 93 ? -7.137 4.168 6.223 1 98.81 93 ILE A O 1
ATOM 742 N N . LEU A 1 94 ? -6.148 3.539 4.336 1 98.75 94 LEU A N 1
ATOM 743 C CA . LEU A 1 94 ? -6.637 4.703 3.605 1 98.75 94 LEU A CA 1
ATOM 744 C C . LEU A 1 94 ? -8.156 4.695 3.523 1 98.75 94 LEU A C 1
ATOM 746 O O . LEU A 1 94 ? -8.805 5.723 3.758 1 98.75 94 LEU A O 1
ATOM 750 N N . ILE A 1 95 ? -8.711 3.549 3.203 1 98.25 95 ILE A N 1
ATOM 751 C CA . ILE A 1 95 ? -10.164 3.42 3.125 1 98.25 95 ILE A CA 1
ATOM 752 C C . ILE A 1 95 ? -10.781 3.721 4.488 1 98.25 95 ILE A C 1
ATOM 754 O O . ILE A 1 95 ? -11.734 4.492 4.586 1 98.25 95 ILE A O 1
ATOM 758 N N . SER A 1 96 ? -10.219 3.111 5.516 1 97.69 96 SER A N 1
ATOM 759 C CA . SER A 1 96 ? -10.773 3.246 6.855 1 97.69 96 SER A CA 1
ATOM 760 C C . SER A 1 96 ? -10.758 4.699 7.316 1 97.69 96 SER A C 1
ATOM 762 O O . SER A 1 96 ? -11.789 5.23 7.746 1 97.69 96 SER A O 1
ATOM 764 N N . ILE A 1 97 ? -9.664 5.383 7.191 1 98 97 ILE A N 1
ATOM 765 C CA . ILE A 1 97 ? -9.516 6.754 7.668 1 98 97 ILE A CA 1
ATOM 766 C C . ILE A 1 97 ? -10.359 7.691 6.801 1 98 97 ILE A C 1
ATOM 768 O O . ILE A 1 97 ? -11.047 8.578 7.32 1 98 97 ILE A O 1
ATOM 772 N N . ALA A 1 98 ? -10.344 7.52 5.465 1 96.75 98 ALA A N 1
ATOM 773 C CA . ALA A 1 98 ? -11.109 8.359 4.555 1 96.75 98 ALA A CA 1
ATOM 774 C C . ALA A 1 98 ? -12.602 8.289 4.863 1 96.75 98 ALA A C 1
ATOM 776 O O . ALA A 1 98 ? -13.297 9.312 4.863 1 96.75 98 ALA A O 1
ATOM 777 N N . THR A 1 99 ? -13.07 7.055 5.117 1 95.62 99 THR A N 1
ATOM 778 C CA . THR A 1 99 ? -14.484 6.859 5.426 1 95.62 99 THR A CA 1
ATOM 779 C C . THR A 1 99 ? -14.859 7.555 6.73 1 95.62 99 THR A C 1
ATOM 781 O O . THR A 1 99 ? -15.906 8.195 6.824 1 95.62 99 THR A O 1
ATOM 784 N N . GLN A 1 100 ? -13.992 7.496 7.711 1 94.56 100 GLN A N 1
ATOM 785 C CA . GLN A 1 100 ? -14.258 8.094 9.016 1 94.56 100 GLN A CA 1
ATOM 786 C C . GLN A 1 100 ? -14.164 9.617 8.953 1 94.56 100 GLN A C 1
ATOM 788 O O . GLN A 1 100 ? -14.945 10.312 9.594 1 94.56 100 GLN A O 1
ATOM 793 N N . LEU A 1 101 ? -13.18 10.148 8.234 1 91.56 101 LEU A N 1
ATOM 794 C CA . LEU A 1 101 ? -13.008 11.594 8.086 1 91.56 101 LEU A CA 1
ATOM 795 C C . LEU A 1 101 ? -14.25 12.227 7.469 1 91.56 101 LEU A C 1
ATOM 797 O O . LEU A 1 101 ? -14.586 13.375 7.77 1 91.56 101 LEU A O 1
ATOM 801 N N . GLY A 1 102 ? -14.922 11.5 6.66 1 82.12 102 GLY A N 1
ATOM 802 C CA . GLY A 1 102 ? -16.156 11.992 6.094 1 82.12 102 GLY A CA 1
ATOM 803 C C . GLY A 1 102 ? -17.281 12.078 7.105 1 82.12 102 GLY A C 1
ATOM 804 O O . GLY A 1 102 ? -18.266 12.797 6.898 1 82.12 102 GLY A O 1
ATOM 805 N N . GLU A 1 103 ? -17.078 11.469 8.312 1 80.31 103 GLU A N 1
ATOM 806 C CA . GLU A 1 103 ? -18.188 11.352 9.258 1 80.31 103 GLU A CA 1
ATOM 807 C C . GLU A 1 103 ? -17.891 12.094 10.555 1 80.31 103 GLU A C 1
ATOM 809 O O . GLU A 1 103 ? -18.797 12.68 11.164 1 80.31 103 GLU A O 1
ATOM 814 N N . LYS A 1 104 ? -16.719 11.969 11.047 1 82.12 104 LYS A N 1
ATOM 815 C CA . LYS A 1 104 ? -16.375 12.516 12.359 1 82.12 104 LYS A CA 1
ATOM 816 C C . LYS A 1 104 ? -14.898 12.883 12.43 1 82.12 104 LYS A C 1
ATOM 818 O O . LYS A 1 104 ? -14.125 12.547 11.531 1 82.12 104 LYS A O 1
ATOM 823 N N . ASN A 1 105 ? -14.594 13.57 13.5 1 85.56 105 ASN A N 1
ATOM 824 C CA . ASN A 1 105 ? -13.188 13.773 13.82 1 85.56 105 ASN A CA 1
ATOM 825 C C . ASN A 1 105 ? -12.531 12.484 14.32 1 85.56 105 ASN A C 1
ATOM 827 O O . ASN A 1 105 ? -13.18 11.672 14.977 1 85.56 105 ASN A O 1
ATOM 831 N N . ILE A 1 106 ? -11.281 12.344 14.016 1 93.81 106 ILE A N 1
ATOM 832 C CA . ILE A 1 106 ? -10.555 11.133 14.375 1 93.81 106 ILE A CA 1
ATOM 833 C C . ILE A 1 106 ? -9.5 11.453 15.43 1 93.81 106 ILE A C 1
ATOM 835 O O . ILE A 1 106 ? -8.664 12.336 15.219 1 93.81 106 ILE A O 1
ATOM 839 N N . ASP A 1 107 ? -9.602 10.828 16.547 1 95.62 107 ASP A N 1
ATOM 840 C CA . ASP A 1 107 ? -8.594 11.062 17.578 1 95.62 107 ASP A CA 1
ATOM 841 C C . ASP A 1 107 ? -7.434 10.086 17.438 1 95.62 107 ASP A C 1
ATOM 843 O O . ASP A 1 107 ? -7.469 9.18 16.594 1 95.62 107 ASP A O 1
ATOM 847 N N . LYS A 1 108 ? -6.418 10.219 18.312 1 96.31 108 LYS A N 1
ATOM 848 C CA . LYS A 1 108 ? -5.18 9.453 18.188 1 96.31 108 LYS A CA 1
ATOM 849 C C . LYS A 1 108 ? -5.406 7.98 18.531 1 96.31 108 LYS A C 1
ATOM 851 O O . LYS A 1 108 ? -4.758 7.105 17.953 1 96.31 108 LYS A O 1
ATOM 856 N N . ASP A 1 109 ? -6.27 7.746 19.453 1 97.5 109 ASP A N 1
ATOM 857 C CA . ASP A 1 109 ? -6.566 6.359 19.812 1 97.5 109 ASP A CA 1
ATOM 858 C C . ASP A 1 109 ? -7.211 5.625 18.641 1 97.5 109 ASP A C 1
ATOM 860 O O . ASP A 1 109 ? -6.91 4.453 18.391 1 97.5 109 ASP A O 1
ATOM 864 N N . THR A 1 110 ? -8.086 6.297 17.984 1 97.38 110 THR A N 1
ATOM 865 C CA . THR A 1 110 ? -8.711 5.719 16.797 1 97.38 110 THR A CA 1
ATOM 866 C C . THR A 1 110 ? -7.68 5.461 15.703 1 97.38 110 THR A C 1
ATOM 868 O O . THR A 1 110 ? -7.719 4.43 15.031 1 97.38 110 THR A O 1
ATOM 871 N N . ILE A 1 111 ? -6.746 6.375 15.492 1 98.12 111 ILE A N 1
ATOM 872 C CA . ILE A 1 111 ? -5.68 6.203 14.516 1 98.12 111 ILE A CA 1
ATOM 873 C C . ILE A 1 111 ? -4.891 4.938 14.828 1 98.12 111 ILE A C 1
ATOM 875 O O . ILE A 1 111 ? -4.648 4.113 13.938 1 98.12 111 ILE A O 1
ATOM 879 N N . ARG A 1 112 ? -4.59 4.777 16.094 1 98.38 112 ARG A N 1
ATOM 880 C CA . ARG A 1 112 ? -3.834 3.604 16.531 1 98.38 112 ARG A CA 1
ATOM 881 C C . ARG A 1 112 ? -4.617 2.322 16.266 1 98.38 112 ARG A C 1
ATOM 883 O O . ARG A 1 112 ? -4.055 1.32 15.828 1 98.38 112 ARG A O 1
ATOM 890 N N . GLU A 1 113 ? -5.84 2.381 16.531 1 98.44 113 GLU A N 1
ATOM 891 C CA . GLU A 1 113 ? -6.695 1.224 16.281 1 98.44 113 GLU A CA 1
ATOM 892 C C . GLU A 1 113 ? -6.738 0.88 14.797 1 98.44 113 GLU A C 1
ATOM 894 O O . GLU A 1 113 ? -6.672 -0.293 14.43 1 98.44 113 GLU A O 1
ATOM 899 N N . GLU A 1 114 ? -6.895 1.868 13.969 1 98.5 114 GLU A N 1
ATOM 900 C CA . GLU A 1 114 ? -6.965 1.647 12.523 1 98.5 114 GLU A CA 1
ATOM 901 C C . GLU A 1 114 ? -5.645 1.108 11.984 1 98.5 114 GLU A C 1
ATOM 903 O O . GLU A 1 114 ? -5.633 0.32 11.039 1 98.5 114 GLU A O 1
ATOM 908 N N . ILE A 1 115 ? -4.551 1.511 12.609 1 98.75 115 ILE A N 1
ATOM 909 C CA . ILE A 1 115 ? -3.244 1.006 12.211 1 98.75 115 ILE A CA 1
ATOM 910 C C . ILE A 1 115 ? -3.139 -0.48 12.547 1 98.75 115 ILE A C 1
ATOM 912 O O . ILE A 1 115 ? -2.678 -1.278 11.727 1 98.75 115 ILE A O 1
ATOM 916 N N . ILE A 1 116 ? -3.588 -0.831 13.75 1 98.56 116 ILE A N 1
ATOM 917 C CA . ILE A 1 116 ? -3.596 -2.23 14.156 1 98.56 116 ILE A CA 1
ATOM 918 C C . ILE A 1 116 ? -4.453 -3.045 13.188 1 98.56 116 ILE A C 1
ATOM 920 O O . ILE A 1 116 ? -4.043 -4.117 12.734 1 98.56 116 ILE A O 1
ATOM 924 N N . ASN A 1 117 ? -5.594 -2.521 12.844 1 98.62 117 ASN A N 1
ATOM 925 C CA . ASN A 1 117 ? -6.488 -3.201 11.914 1 98.62 117 ASN A CA 1
ATOM 926 C C . ASN A 1 117 ? -5.852 -3.354 10.539 1 98.62 117 ASN A C 1
ATOM 928 O O . ASN A 1 117 ? -5.918 -4.426 9.93 1 98.62 117 ASN A O 1
ATOM 932 N N . ALA A 1 118 ? -5.281 -2.285 10.047 1 98.75 118 ALA A N 1
ATOM 933 C CA . ALA A 1 118 ? -4.652 -2.305 8.727 1 98.75 118 ALA A CA 1
ATOM 934 C C . ALA A 1 118 ? -3.498 -3.303 8.688 1 98.75 118 ALA A C 1
ATOM 936 O O . ALA A 1 118 ? -3.312 -4.004 7.691 1 98.75 118 ALA A O 1
ATOM 937 N N . ALA A 1 119 ? -2.732 -3.311 9.812 1 98.62 119 ALA A N 1
ATOM 938 C CA . ALA A 1 119 ? -1.636 -4.27 9.93 1 98.62 119 ALA A CA 1
ATOM 939 C C . ALA A 1 119 ? -2.15 -5.703 9.852 1 98.62 119 ALA A C 1
ATOM 941 O O . ALA A 1 119 ? -1.532 -6.555 9.203 1 98.62 119 ALA A O 1
ATOM 942 N N . SER A 1 120 ? -3.248 -5.953 10.453 1 98.38 120 SER A N 1
ATOM 943 C CA . SER A 1 120 ? -3.824 -7.293 10.484 1 98.38 120 SER A CA 1
ATOM 944 C C . SER A 1 120 ? -4.363 -7.695 9.117 1 98.38 120 SER A C 1
ATOM 946 O O . SER A 1 120 ? -4.645 -8.875 8.875 1 98.38 120 SER A O 1
ATOM 948 N N . GLU A 1 121 ? -4.492 -6.719 8.219 1 98.38 121 GLU A N 1
ATOM 949 C CA . GLU A 1 121 ? -5.051 -6.984 6.891 1 98.38 121 GLU A CA 1
ATOM 950 C C . GLU A 1 121 ? -3.963 -7.406 5.91 1 98.38 121 GLU A C 1
ATOM 952 O O . GLU A 1 121 ? -4.262 -7.793 4.777 1 98.38 121 GLU A O 1
ATOM 957 N N . ILE A 1 122 ? -2.723 -7.23 6.324 1 98.75 122 ILE A N 1
ATOM 958 C CA . ILE A 1 122 ? -1.679 -7.887 5.543 1 98.75 122 ILE A CA 1
ATOM 959 C C . ILE A 1 122 ? -1.641 -9.375 5.879 1 98.75 122 ILE A C 1
ATOM 961 O O . ILE A 1 122 ? -1.208 -9.758 6.969 1 98.75 122 ILE A O 1
ATOM 965 N N . VAL A 1 123 ? -2.08 -10.188 4.945 1 98.19 123 VAL A N 1
ATOM 966 C CA . VAL A 1 123 ? -2.324 -11.578 5.336 1 98.19 123 VAL A CA 1
ATOM 967 C C . VAL A 1 123 ? -1.812 -12.516 4.25 1 98.19 123 VAL A C 1
ATOM 969 O O . VAL A 1 123 ? -1.861 -12.188 3.061 1 98.19 123 VAL A O 1
ATOM 972 N N . TYR A 1 124 ? -1.275 -13.625 4.715 1 98.5 124 TYR A N 1
ATOM 973 C CA . TYR A 1 124 ? -0.999 -14.766 3.854 1 98.5 124 TYR A CA 1
ATOM 974 C C . TYR A 1 124 ? -2.26 -15.594 3.619 1 98.5 124 TYR A C 1
ATOM 976 O O . TYR A 1 124 ? -2.627 -16.422 4.449 1 98.5 124 TYR A O 1
ATOM 984 N N . VAL A 1 125 ? -2.832 -15.43 2.463 1 98.25 125 VAL A N 1
ATOM 985 C CA . VAL A 1 125 ? -4.164 -15.961 2.197 1 98.25 125 VAL A CA 1
ATOM 986 C C . VAL A 1 125 ? -4.125 -17.484 2.205 1 98.25 125 VAL A C 1
ATOM 988 O O . VAL A 1 125 ? -5.078 -18.141 2.641 1 98.25 125 VAL A O 1
ATOM 991 N N . ASN A 1 126 ? -3.027 -18.062 1.779 1 97.19 126 ASN A N 1
ATOM 992 C CA . ASN A 1 126 ? -2.873 -19.516 1.765 1 97.19 126 ASN A CA 1
ATOM 993 C C . ASN A 1 126 ? -3.064 -20.109 3.156 1 97.19 126 ASN A C 1
ATOM 995 O O . ASN A 1 126 ? -3.572 -21.219 3.291 1 97.19 126 ASN A O 1
ATOM 999 N N . ASP A 1 127 ? -2.672 -19.391 4.203 1 94.94 127 ASP A N 1
ATOM 1000 C CA . ASP A 1 127 ? -2.795 -19.859 5.574 1 94.94 127 ASP A CA 1
ATOM 1001 C C . ASP A 1 127 ? -4.25 -19.859 6.031 1 94.94 127 ASP A C 1
ATOM 1003 O O . ASP A 1 127 ? -4.656 -20.688 6.84 1 94.94 127 ASP A O 1
ATOM 1007 N N . LYS A 1 128 ? -5.004 -18.891 5.559 1 88.88 128 LYS A N 1
ATOM 1008 C CA . LYS A 1 128 ? -6.395 -18.734 5.98 1 88.88 128 LYS A CA 1
ATOM 1009 C C . LYS A 1 128 ? -7.27 -19.844 5.402 1 88.88 128 LYS A C 1
ATOM 1011 O O . LYS A 1 128 ? -8.219 -20.297 6.047 1 88.88 128 LYS A O 1
ATOM 1016 N N . LEU A 1 129 ? -7.004 -20.234 4.266 1 84.88 129 LEU A N 1
ATOM 1017 C CA . LEU A 1 129 ? -7.781 -21.281 3.609 1 84.88 129 LEU A CA 1
ATOM 1018 C C . LEU A 1 129 ? -7.434 -22.656 4.172 1 84.88 129 LEU A C 1
ATOM 1020 O O . LEU A 1 129 ? -8.312 -23.516 4.316 1 84.88 129 LEU A O 1
ATOM 1024 N N . ALA A 1 130 ? -6.172 -22.812 4.562 1 78.94 130 ALA A N 1
ATOM 1025 C CA . ALA A 1 130 ? -5.781 -24.078 5.176 1 78.94 130 ALA A CA 1
ATOM 1026 C C . ALA A 1 130 ? -6.453 -24.25 6.535 1 78.94 130 ALA A C 1
ATOM 1028 O O . ALA A 1 130 ? -6.852 -25.375 6.891 1 78.94 130 ALA A O 1
ATOM 1029 N N . SER A 1 131 ? -6.598 -23.109 7.184 1 74.44 131 SER A N 1
ATOM 1030 C CA . SER A 1 131 ? -7.223 -23.172 8.5 1 74.44 131 SER A CA 1
ATOM 1031 C C . SER A 1 131 ? -8.727 -23.406 8.391 1 74.44 131 SER A C 1
ATOM 1033 O O . SER A 1 131 ? -9.312 -24.094 9.227 1 74.44 131 SER A O 1
ATOM 1035 N N . GLN A 1 132 ? -9.336 -22.859 7.383 1 70.31 132 GLN A N 1
ATOM 1036 C CA . GLN A 1 132 ? -10.773 -23.031 7.191 1 70.31 132 GLN A CA 1
ATOM 1037 C C . GLN A 1 132 ? -11.109 -24.453 6.766 1 70.31 132 GLN A C 1
ATOM 1039 O O . GLN A 1 132 ? -12.141 -25 7.176 1 70.31 132 GLN A O 1
ATOM 1044 N N . SER A 1 133 ? -10.234 -24.969 5.938 1 62.38 133 SER A N 1
ATOM 1045 C CA . SER A 1 133 ? -10.453 -26.359 5.504 1 62.38 133 SER A CA 1
ATOM 1046 C C . SER A 1 133 ? -10.312 -27.328 6.668 1 62.38 133 SER A C 1
ATOM 1048 O O . SER A 1 133 ? -11 -28.344 6.719 1 62.38 133 SER A O 1
ATOM 1050 N N . LEU A 1 134 ? -9.375 -27.016 7.598 1 58.47 134 LEU A N 1
ATOM 1051 C CA . LEU A 1 134 ? -9.18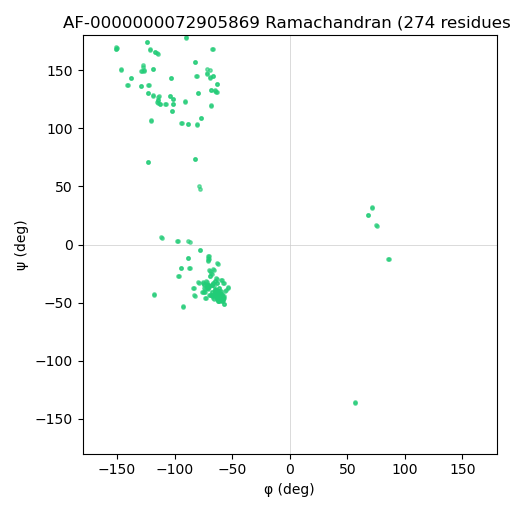 -27.875 8.758 1 58.47 134 LEU A CA 1
ATOM 1052 C C . LEU A 1 134 ? -10.375 -27.781 9.703 1 58.47 134 LEU A C 1
ATOM 1054 O O . LEU A 1 134 ? -10.75 -28.781 10.328 1 58.47 134 LEU A O 1
ATOM 1058 N N . ASP A 1 135 ? -10.859 -26.578 9.742 1 57.03 135 ASP A N 1
ATOM 1059 C CA . ASP A 1 135 ? -12.023 -26.422 10.617 1 57.03 135 ASP A CA 1
ATOM 1060 C C . ASP A 1 135 ? -13.242 -27.141 10.039 1 57.03 135 ASP A C 1
ATOM 1062 O O . ASP A 1 135 ? -14.07 -27.656 10.789 1 57.03 135 ASP A O 1
ATOM 1066 N N . GLU A 1 136 ? -13.352 -27.312 8.742 1 55.53 136 GLU A N 1
ATOM 1067 C CA . GLU A 1 136 ? -14.484 -28 8.125 1 55.53 136 GLU A CA 1
ATOM 1068 C C . GLU A 1 136 ? -14.328 -29.516 8.242 1 55.53 136 GLU A C 1
ATOM 1070 O O . GLU A 1 136 ? -15.32 -30.234 8.352 1 55.53 136 GLU A O 1
ATOM 1075 N N . ASP A 1 137 ? -13.109 -29.938 8.188 1 51.84 137 ASP A N 1
ATOM 1076 C CA . ASP A 1 137 ? -12.922 -31.375 8.312 1 51.84 137 ASP A CA 1
ATOM 1077 C C . ASP A 1 137 ? -13.188 -31.844 9.742 1 51.84 137 ASP A C 1
ATOM 1079 O O . ASP A 1 137 ? -13.438 -33.031 9.984 1 51.84 137 ASP A O 1
ATOM 1083 N N . ASP A 1 138 ? -12.906 -31.047 10.727 1 52.22 138 ASP A N 1
ATOM 1084 C CA . ASP A 1 138 ? -13.125 -31.484 12.102 1 52.22 138 ASP A CA 1
ATOM 1085 C C . ASP A 1 138 ? -14.602 -31.406 12.469 1 52.22 138 ASP A C 1
ATOM 1087 O O . ASP A 1 138 ? -14.984 -31.75 13.586 1 52.22 138 ASP A O 1
ATOM 1091 N N . GLU A 1 139 ? -15.367 -30.906 11.578 1 43.72 139 GLU A N 1
ATOM 1092 C CA . GLU A 1 139 ? -16.781 -31.016 11.914 1 43.72 139 GLU A CA 1
ATOM 1093 C C . GLU A 1 139 ? -17.391 -32.281 11.32 1 43.72 139 GLU A C 1
ATOM 1095 O O . GLU A 1 139 ? -16.984 -32.75 10.25 1 43.72 139 GLU A O 1
ATOM 1100 N N . MET B 1 1 ? 14.312 -14.438 -15.391 1 66.94 1 MET B N 1
ATOM 1101 C CA . MET B 1 1 ? 14.133 -13.484 -14.305 1 66.94 1 MET B CA 1
ATOM 1102 C C . MET B 1 1 ? 12.859 -13.773 -13.523 1 66.94 1 MET B C 1
ATOM 1104 O O . MET B 1 1 ? 11.867 -14.234 -14.086 1 66.94 1 MET B O 1
ATOM 1108 N N . LYS B 1 2 ? 12.867 -13.727 -12.195 1 87.38 2 LYS B N 1
ATOM 1109 C CA . LYS B 1 2 ? 11.695 -14.016 -11.375 1 87.38 2 LYS B CA 1
ATOM 1110 C C . LYS B 1 2 ? 10.656 -12.898 -11.477 1 87.38 2 LYS B C 1
ATOM 1112 O O . LYS B 1 2 ? 10.977 -11.789 -11.914 1 87.38 2 LYS B O 1
ATOM 1117 N N . LYS B 1 3 ? 9.469 -13.219 -11.32 1 94.12 3 LYS B N 1
ATOM 1118 C CA . LYS B 1 3 ? 8.367 -12.273 -11.492 1 94.12 3 LYS B CA 1
ATOM 1119 C C . LYS B 1 3 ? 7.465 -12.25 -10.266 1 94.12 3 LYS B C 1
ATOM 1121 O O . LYS B 1 3 ? 7.348 -13.258 -9.555 1 94.12 3 LYS B O 1
ATOM 1126 N N . ILE B 1 4 ? 6.93 -11.148 -10.094 1 97.06 4 ILE B N 1
ATOM 1127 C CA . ILE B 1 4 ? 5.824 -11.086 -9.148 1 97.06 4 ILE B CA 1
ATOM 1128 C C . ILE B 1 4 ? 4.625 -10.391 -9.797 1 97.06 4 ILE B C 1
ATOM 1130 O O . ILE B 1 4 ? 4.785 -9.602 -10.727 1 97.06 4 ILE B O 1
ATOM 1134 N N . ILE B 1 5 ? 3.445 -10.797 -9.367 1 98.75 5 ILE B N 1
ATOM 1135 C CA . ILE B 1 5 ? 2.201 -10.188 -9.812 1 98.75 5 ILE B CA 1
ATOM 1136 C C . ILE B 1 5 ? 1.649 -9.273 -8.719 1 98.75 5 ILE B C 1
ATOM 1138 O O . ILE B 1 5 ? 1.558 -9.68 -7.555 1 98.75 5 ILE B O 1
ATOM 1142 N N . VAL B 1 6 ? 1.36 -8.07 -9.07 1 98.88 6 VAL B N 1
ATOM 1143 C CA . VAL B 1 6 ? 0.606 -7.168 -8.211 1 98.88 6 VAL B CA 1
ATOM 1144 C C . VAL B 1 6 ? -0.738 -6.84 -8.859 1 98.88 6 VAL B C 1
ATOM 1146 O O . VAL B 1 6 ? -0.791 -6.43 -10.016 1 98.88 6 VAL B O 1
ATOM 1149 N N . ALA B 1 7 ? -1.833 -7.086 -8.133 1 98.88 7 ALA B N 1
ATOM 1150 C CA . ALA B 1 7 ? -3.178 -6.891 -8.672 1 98.88 7 ALA B CA 1
ATOM 1151 C C . ALA B 1 7 ? -4.027 -6.047 -7.723 1 98.88 7 ALA B C 1
ATOM 1153 O O . ALA B 1 7 ? -3.977 -6.227 -6.504 1 98.88 7 ALA B O 1
ATOM 1154 N N . SER B 1 8 ? -4.738 -5.145 -8.227 1 98.81 8 SER B N 1
ATOM 1155 C CA . SER B 1 8 ? -5.547 -4.246 -7.41 1 98.81 8 SER B CA 1
ATOM 1156 C C . SER B 1 8 ? -6.781 -3.77 -8.172 1 98.81 8 SER B C 1
ATOM 1158 O O . SER B 1 8 ? -6.898 -4.008 -9.375 1 98.81 8 SER B O 1
ATOM 1160 N N . HIS B 1 9 ? -7.684 -3.145 -7.383 1 98.44 9 HIS B N 1
ATOM 1161 C CA . HIS B 1 9 ? -8.641 -2.252 -8.031 1 98.44 9 HIS B CA 1
ATOM 1162 C C . HIS B 1 9 ? -7.934 -1.073 -8.688 1 98.44 9 HIS B C 1
ATOM 1164 O O . HIS B 1 9 ? -6.996 -0.509 -8.125 1 98.44 9 HIS B O 1
ATOM 1170 N N . HIS B 1 10 ? -8.281 -0.809 -9.938 1 98.12 10 HIS B N 1
ATOM 1171 C CA . HIS B 1 10 ? -7.867 0.399 -10.648 1 98.12 10 HIS B CA 1
ATOM 1172 C C . HIS B 1 10 ? -6.348 0.53 -10.672 1 98.12 10 HIS B C 1
ATOM 1174 O O . HIS B 1 10 ? -5.641 -0.448 -10.922 1 98.12 10 HIS B O 1
ATOM 1180 N N . LYS B 1 11 ? -5.719 1.681 -10.422 1 98.69 11 LYS B N 1
ATOM 1181 C CA . LYS B 1 11 ? -4.355 1.961 -10.867 1 98.69 11 LYS B CA 1
ATOM 1182 C C . LYS B 1 11 ? -3.352 1.706 -9.75 1 98.69 11 LYS B C 1
ATOM 1184 O O . LYS B 1 11 ? -2.15 1.922 -9.922 1 98.69 11 LYS B O 1
ATOM 1189 N N . LEU B 1 12 ? -3.775 1.24 -8.633 1 98.88 12 LEU B N 1
ATOM 1190 C CA . LEU B 1 12 ? -2.855 1.025 -7.5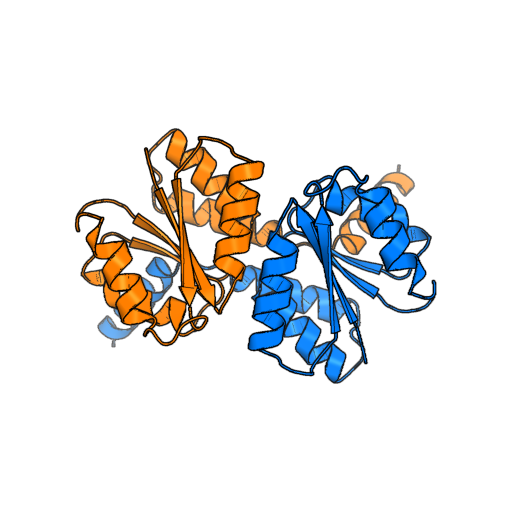23 1 98.88 12 LEU B CA 1
ATOM 1191 C C . LEU B 1 12 ? -1.763 0.033 -7.906 1 98.88 12 LEU B C 1
ATOM 1193 O O . LEU B 1 12 ? -0.588 0.25 -7.602 1 98.88 12 LEU B O 1
ATOM 1197 N N . ALA B 1 13 ? -2.119 -1.043 -8.586 1 98.88 13 ALA B N 1
ATOM 1198 C CA . ALA B 1 13 ? -1.141 -2.043 -9.008 1 98.88 13 ALA B CA 1
ATOM 1199 C C . ALA B 1 13 ? -0.08 -1.426 -9.914 1 98.88 13 ALA B C 1
ATOM 1201 O O . ALA B 1 13 ? 1.111 -1.706 -9.766 1 98.88 13 ALA B O 1
ATOM 1202 N N . ASN B 1 14 ? -0.517 -0.625 -10.805 1 98.75 14 ASN B N 1
ATOM 1203 C CA . ASN B 1 14 ? 0.419 0.065 -11.688 1 98.75 14 ASN B CA 1
ATOM 1204 C C . ASN B 1 14 ? 1.333 1.006 -10.906 1 98.75 14 ASN B C 1
ATOM 1206 O O . ASN B 1 14 ? 2.512 1.146 -11.242 1 98.75 14 ASN B O 1
ATOM 1210 N N . GLY B 1 15 ? 0.769 1.697 -9.938 1 98.81 15 GLY B N 1
ATOM 1211 C CA . GLY B 1 15 ? 1.571 2.521 -9.047 1 98.81 15 GLY B CA 1
ATOM 1212 C C . GLY B 1 15 ? 2.654 1.741 -8.328 1 98.81 15 GLY B C 1
ATOM 1213 O O . GLY B 1 15 ? 3.801 2.186 -8.25 1 98.81 15 GLY B O 1
ATOM 1214 N N . PHE B 1 16 ? 2.273 0.575 -7.797 1 98.88 16 PHE B N 1
ATOM 1215 C CA . PHE B 1 16 ? 3.256 -0.291 -7.156 1 98.88 16 PHE B CA 1
ATOM 1216 C C . PHE B 1 16 ? 4.359 -0.674 -8.133 1 98.88 16 PHE B C 1
ATOM 1218 O O . PHE B 1 16 ? 5.543 -0.579 -7.812 1 98.88 16 PHE B O 1
ATOM 1225 N N . LYS B 1 17 ? 3.986 -1.122 -9.336 1 98.81 17 LYS B N 1
ATOM 1226 C CA . LYS B 1 17 ? 4.957 -1.544 -10.344 1 98.81 17 LYS B CA 1
ATOM 1227 C C . LYS B 1 17 ? 5.941 -0.422 -10.664 1 98.81 17 LYS B C 1
ATOM 1229 O O . LYS B 1 17 ? 7.156 -0.62 -10.602 1 98.81 17 LYS B O 1
ATOM 1234 N N . ASN B 1 18 ? 5.422 0.719 -10.961 1 98.69 18 ASN B N 1
ATOM 1235 C CA . ASN B 1 18 ? 6.25 1.868 -11.312 1 98.69 18 ASN B CA 1
ATOM 1236 C C . ASN B 1 18 ? 7.227 2.215 -10.195 1 98.69 18 ASN B C 1
ATOM 1238 O O . ASN B 1 18 ? 8.422 2.4 -10.445 1 98.69 18 A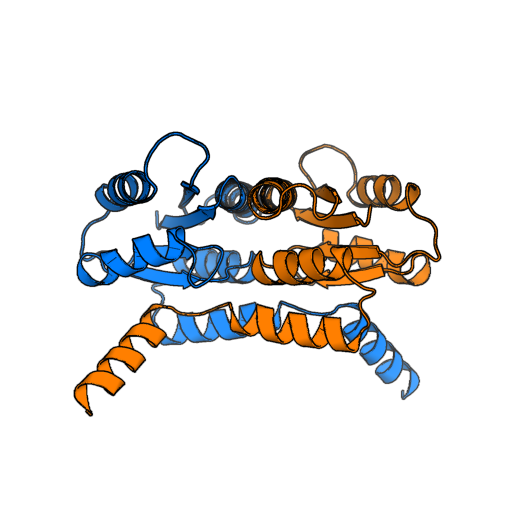SN B O 1
ATOM 1242 N N . THR B 1 19 ? 6.773 2.295 -9 1 98.69 19 THR B N 1
ATOM 1243 C CA . THR B 1 19 ? 7.578 2.691 -7.855 1 98.69 19 THR B CA 1
ATOM 1244 C C . THR B 1 19 ? 8.641 1.635 -7.547 1 98.69 19 THR B C 1
ATOM 1246 O O . THR B 1 19 ? 9.789 1.967 -7.27 1 98.69 19 THR B O 1
ATOM 1249 N N . LEU B 1 20 ? 8.25 0.365 -7.645 1 98 20 LEU B N 1
ATOM 1250 C CA . LEU B 1 20 ? 9.195 -0.718 -7.391 1 98 20 LEU B CA 1
ATOM 1251 C C . LEU B 1 20 ? 10.312 -0.72 -8.43 1 98 20 LEU B C 1
ATOM 1253 O O . LEU B 1 20 ? 11.477 -0.979 -8.102 1 98 20 LEU B O 1
ATOM 1257 N N . GLU B 1 21 ? 9.953 -0.496 -9.672 1 97.81 21 GLU B N 1
ATOM 1258 C CA . GLU B 1 21 ? 10.953 -0.454 -10.734 1 97.81 21 GLU B CA 1
ATOM 1259 C C . GLU B 1 21 ? 11.938 0.698 -10.523 1 97.81 21 GLU B C 1
ATOM 1261 O O . GLU B 1 21 ? 13.102 0.605 -10.906 1 97.81 21 GLU B O 1
ATOM 1266 N N . TYR B 1 22 ? 11.461 1.715 -9.906 1 97.81 22 TYR B N 1
ATOM 1267 C CA . TYR B 1 22 ? 12.328 2.834 -9.555 1 97.81 22 TYR B CA 1
ATOM 1268 C C . TYR B 1 22 ? 13.25 2.465 -8.398 1 97.81 22 TYR B C 1
ATOM 1270 O O . TYR B 1 22 ? 14.453 2.734 -8.445 1 97.81 22 TYR B O 1
ATOM 1278 N N . ILE B 1 23 ? 12.727 1.878 -7.402 1 96.88 23 ILE B N 1
ATOM 1279 C CA . ILE B 1 23 ? 13.461 1.602 -6.172 1 96.88 23 ILE B CA 1
ATOM 1280 C C . ILE B 1 23 ? 14.406 0.424 -6.387 1 96.88 23 ILE B C 1
ATOM 1282 O O . ILE B 1 23 ? 15.523 0.412 -5.863 1 96.88 23 ILE B O 1
ATOM 1286 N N . LEU B 1 24 ? 13.922 -0.554 -7.086 1 95.44 24 LEU B N 1
ATOM 1287 C CA . LEU B 1 24 ? 14.664 -1.785 -7.352 1 95.44 24 LEU B CA 1
ATOM 1288 C C . LEU B 1 24 ? 14.789 -2.033 -8.852 1 95.44 24 LEU B C 1
ATOM 1290 O O . LEU B 1 24 ? 14.273 -3.027 -9.359 1 95.44 24 LEU B O 1
ATOM 1294 N N . PRO B 1 25 ? 15.547 -1.261 -9.469 1 95.06 25 PRO B N 1
ATOM 1295 C CA . PRO B 1 25 ? 15.688 -1.48 -10.914 1 95.06 25 PRO B CA 1
ATOM 1296 C C . PRO B 1 25 ? 16.344 -2.816 -11.242 1 95.06 25 PRO B C 1
ATOM 1298 O O . PRO B 1 25 ? 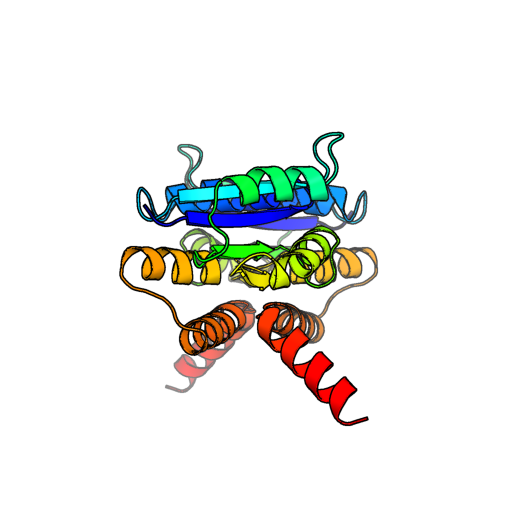17.312 -3.209 -10.594 1 95.06 25 PRO B O 1
ATOM 1301 N N . ASN B 1 26 ? 15.82 -3.604 -12.148 1 92.31 26 ASN B N 1
ATOM 1302 C CA . ASN B 1 26 ? 16.391 -4.816 -12.719 1 92.31 26 ASN B CA 1
ATOM 1303 C C . ASN B 1 26 ? 16.469 -5.941 -11.688 1 92.31 26 ASN B C 1
ATOM 1305 O O . ASN B 1 26 ? 17.359 -6.789 -11.75 1 92.31 26 ASN B O 1
ATOM 1309 N N . THR B 1 27 ? 15.672 -5.934 -10.719 1 92.94 27 THR B N 1
ATOM 1310 C CA . THR B 1 27 ? 15.711 -6.957 -9.68 1 92.94 27 THR B CA 1
ATOM 1311 C C . THR B 1 27 ? 14.758 -8.102 -10.016 1 92.94 27 THR B C 1
ATOM 1313 O O . THR B 1 27 ? 15.156 -9.266 -10.016 1 92.94 27 THR B O 1
ATOM 1316 N N . VAL B 1 28 ? 13.539 -7.758 -10.266 1 94 28 VAL B N 1
ATOM 1317 C CA . VAL B 1 28 ? 12.484 -8.711 -10.594 1 94 28 VAL B CA 1
ATOM 1318 C C . VAL B 1 28 ? 11.508 -8.078 -11.578 1 94 28 VAL B C 1
ATOM 1320 O O . VAL B 1 28 ? 11.383 -6.848 -11.641 1 94 28 VAL B O 1
ATOM 1323 N N . GLU B 1 29 ? 10.945 -8.875 -12.352 1 95.75 29 GLU B N 1
ATOM 1324 C CA . GLU B 1 29 ? 9.875 -8.375 -13.211 1 95.75 29 GLU B CA 1
ATOM 1325 C C . GLU B 1 29 ? 8.562 -8.25 -12.438 1 95.75 29 GLU B C 1
ATOM 1327 O O . GLU B 1 29 ? 8.148 -9.188 -11.75 1 95.75 29 GLU B O 1
ATOM 1332 N N . ILE B 1 30 ? 7.941 -7.133 -12.547 1 97.88 30 ILE B N 1
ATOM 1333 C CA . ILE B 1 30 ? 6.66 -6.895 -11.891 1 97.88 30 ILE B CA 1
ATOM 1334 C C . ILE B 1 30 ? 5.547 -6.867 -12.938 1 97.88 30 ILE B C 1
ATOM 1336 O O . ILE B 1 30 ? 5.578 -6.059 -13.867 1 97.88 30 ILE B O 1
ATOM 1340 N N . ILE B 1 31 ? 4.625 -7.73 -12.781 1 98.56 31 ILE B N 1
ATOM 1341 C CA . ILE B 1 31 ? 3.428 -7.75 -13.609 1 98.56 31 ILE B CA 1
ATOM 1342 C C . ILE B 1 31 ? 2.26 -7.129 -12.852 1 98.56 31 ILE B C 1
ATOM 1344 O O . ILE B 1 31 ? 1.941 -7.551 -11.734 1 98.56 31 ILE B O 1
ATOM 1348 N N . ASP B 1 32 ? 1.669 -6.082 -13.375 1 98.69 32 ASP B N 1
ATOM 1349 C CA . ASP B 1 32 ? 0.537 -5.465 -12.688 1 98.69 32 ASP B CA 1
ATOM 1350 C C . ASP B 1 32 ? -0.782 -5.848 -13.352 1 98.69 32 ASP B C 1
ATOM 1352 O O . ASP B 1 32 ? -0.841 -6.012 -14.578 1 98.69 32 ASP B O 1
ATOM 1356 N N . ILE B 1 33 ? -1.777 -6.027 -12.602 1 98.62 33 ILE B N 1
ATOM 1357 C CA . ILE B 1 33 ? -3.16 -6.195 -13.039 1 98.62 33 ILE B CA 1
ATOM 1358 C C . ILE B 1 33 ? -4.027 -5.098 -12.422 1 98.62 33 ILE B C 1
ATOM 1360 O O . ILE B 1 33 ? -4.27 -5.09 -11.211 1 98.62 33 ILE B O 1
ATOM 1364 N N . SER B 1 34 ? -4.414 -4.172 -13.242 1 98.44 34 SER B N 1
ATOM 1365 C CA . SER B 1 34 ? -5.344 -3.123 -12.836 1 98.44 34 SER B CA 1
ATOM 1366 C C . SER B 1 34 ? -6.781 -3.49 -13.188 1 98.44 34 SER B C 1
ATOM 1368 O O . SER B 1 34 ? -7.203 -3.346 -14.336 1 98.44 34 SER B O 1
ATOM 1370 N N . ALA B 1 35 ? -7.5 -3.859 -12.219 1 98.12 35 ALA B N 1
ATOM 1371 C CA . ALA B 1 35 ? -8.875 -4.293 -12.438 1 98.12 35 ALA B CA 1
ATOM 1372 C C . ALA B 1 35 ? -9.82 -3.098 -12.562 1 98.12 35 ALA B C 1
ATOM 1374 O O . ALA B 1 35 ? -9.562 -2.039 -11.984 1 98.12 35 ALA B O 1
ATOM 1375 N N . TYR B 1 36 ? -10.852 -3.172 -13.383 1 96.94 36 TYR B N 1
ATOM 1376 C CA . TYR B 1 36 ? -11.992 -2.275 -13.508 1 96.94 36 TYR B CA 1
ATOM 1377 C C . TYR B 1 36 ? -11.609 -0.987 -14.219 1 96.94 36 TYR B C 1
ATOM 1379 O O . TYR B 1 36 ? -12.266 0.043 -14.055 1 96.94 36 TYR B O 1
ATOM 1387 N N . LEU B 1 37 ? -10.516 -0.953 -14.898 1 95.5 37 LEU B N 1
ATOM 1388 C CA . LEU B 1 37 ? -10.164 0.171 -15.766 1 95.5 37 LEU B CA 1
ATOM 1389 C C . LEU B 1 37 ? -10.812 0.023 -17.141 1 95.5 37 LEU B C 1
ATOM 1391 O O . LEU B 1 37 ? -11.18 1.02 -17.766 1 95.5 37 LEU B O 1
ATOM 1395 N N . GLU B 1 38 ? -10.828 -1.242 -17.531 1 89.81 38 GLU B N 1
ATOM 1396 C CA . GLU B 1 38 ? -11.391 -1.574 -18.828 1 89.81 38 GLU B CA 1
ATOM 1397 C C . GLU B 1 38 ? -12.617 -2.475 -18.703 1 89.81 38 GLU B C 1
ATOM 1399 O O . GLU B 1 38 ? -12.922 -2.955 -17.609 1 89.81 38 GLU B O 1
ATOM 1404 N N . ASN B 1 39 ? -13.32 -2.566 -19.781 1 92.31 39 ASN B N 1
ATOM 1405 C CA . ASN B 1 39 ? -14.492 -3.443 -19.812 1 92.31 39 ASN B CA 1
ATOM 1406 C C . ASN B 1 39 ? -14.094 -4.906 -19.984 1 92.31 39 ASN B C 1
ATOM 1408 O O . ASN B 1 39 ? -14.555 -5.574 -20.906 1 92.31 39 ASN B O 1
ATOM 1412 N N . VAL B 1 40 ? -13.188 -5.363 -19.25 1 94.25 40 VAL B N 1
ATOM 1413 C CA . VAL B 1 40 ? -12.742 -6.75 -19.203 1 94.25 40 VAL B CA 1
ATOM 1414 C C . VAL B 1 40 ? -12.883 -7.293 -17.781 1 94.25 40 VAL B C 1
ATOM 1416 O O . VAL B 1 40 ? -12.617 -6.586 -16.812 1 94.25 40 VAL B O 1
ATOM 1419 N N . SER B 1 41 ? -13.367 -8.5 -17.719 1 96.62 41 SER B N 1
ATOM 1420 C CA . SER B 1 41 ? -13.57 -9.094 -16.406 1 96.62 41 SER B CA 1
ATOM 1421 C C . SER B 1 41 ? -12.234 -9.328 -15.695 1 96.62 41 SER B C 1
ATOM 1423 O O . SER B 1 41 ? -11.234 -9.656 -16.328 1 96.62 41 SER B O 1
ATOM 1425 N N . VAL B 1 42 ? -12.25 -9.156 -14.414 1 97.19 42 VAL B N 1
ATOM 1426 C CA . VAL B 1 42 ? -11.078 -9.414 -13.586 1 97.19 42 VAL B CA 1
ATOM 1427 C C . VAL B 1 42 ? -10.586 -10.844 -13.797 1 97.19 42 VAL B C 1
ATOM 1429 O O . VAL B 1 42 ? -9.383 -11.078 -13.914 1 97.19 42 VAL B O 1
ATOM 1432 N N . ASP B 1 43 ? -11.5 -11.797 -13.938 1 98 43 ASP B N 1
ATOM 1433 C CA . ASP B 1 43 ? -11.148 -13.195 -14.156 1 98 43 ASP B CA 1
ATOM 1434 C C . ASP B 1 43 ? -10.352 -13.367 -15.453 1 98 43 ASP B C 1
ATOM 1436 O O . ASP B 1 43 ? -9.336 -14.062 -15.469 1 98 43 ASP B O 1
ATOM 1440 N N . LYS B 1 44 ? -10.805 -12.742 -16.453 1 97.75 44 LYS B N 1
ATOM 1441 C CA . LYS B 1 44 ? -10.133 -12.852 -17.734 1 97.75 44 LYS B CA 1
ATOM 1442 C C . LYS B 1 44 ? -8.727 -12.273 -17.672 1 97.75 44 LYS B C 1
ATOM 1444 O O . LYS B 1 44 ? -7.785 -12.852 -18.234 1 97.75 44 LYS B O 1
ATOM 1449 N N . GLN B 1 45 ? -8.594 -11.102 -17.047 1 98.19 45 GLN B N 1
ATOM 1450 C CA . GLN B 1 45 ? -7.281 -10.484 -16.906 1 98.19 45 GLN B CA 1
ATOM 1451 C C . GLN B 1 45 ? -6.316 -11.406 -16.156 1 98.19 45 GLN B C 1
ATOM 1453 O O . GLN B 1 45 ? -5.168 -11.57 -16.578 1 98.19 45 GLN B O 1
ATOM 1458 N N . ILE B 1 46 ? -6.789 -11.992 -15.102 1 98.5 46 ILE B N 1
ATOM 1459 C CA . ILE B 1 46 ? -5.977 -12.859 -14.25 1 98.5 46 ILE B CA 1
ATOM 1460 C C . ILE B 1 46 ? -5.59 -14.117 -15.023 1 98.5 46 ILE B C 1
ATOM 1462 O O . ILE B 1 46 ? -4.426 -14.523 -15.023 1 98.5 46 ILE B O 1
ATOM 1466 N N . ASP B 1 47 ? -6.582 -14.68 -15.742 1 98.25 47 ASP B N 1
ATOM 1467 C CA . ASP B 1 47 ? -6.316 -15.891 -16.516 1 98.25 47 ASP B CA 1
ATOM 1468 C C . ASP B 1 47 ? -5.273 -15.633 -17.594 1 98.25 47 ASP B C 1
ATOM 1470 O O . ASP B 1 47 ? -4.41 -16.469 -17.844 1 98.25 47 ASP B O 1
ATOM 1474 N N . GLU B 1 48 ? -5.395 -14.547 -18.219 1 97.94 48 GLU B N 1
ATOM 1475 C CA . GLU B 1 48 ? -4.434 -14.18 -19.25 1 97.94 48 GLU B CA 1
ATOM 1476 C C . GLU B 1 48 ? -3.02 -14.086 -18.688 1 97.94 48 GLU B C 1
ATOM 1478 O O . GLU B 1 48 ? -2.068 -14.594 -19.297 1 97.94 48 GLU B O 1
ATOM 1483 N N . VAL B 1 49 ? -2.854 -13.469 -17.578 1 98.19 49 VAL B N 1
ATOM 1484 C CA . VAL B 1 49 ? -1.544 -13.32 -16.938 1 98.19 49 VAL B CA 1
ATOM 1485 C C . VAL B 1 49 ? -1.025 -14.688 -16.5 1 98.19 49 VAL B C 1
ATOM 1487 O O . VAL B 1 49 ? 0.123 -15.039 -16.781 1 98.19 49 VAL B O 1
ATOM 1490 N N . LEU B 1 50 ? -1.919 -15.469 -15.844 1 98.06 50 LEU B N 1
ATOM 1491 C CA . LEU B 1 50 ? -1.504 -16.75 -15.281 1 98.06 50 LEU B CA 1
ATOM 1492 C C . LEU B 1 50 ? -1.154 -17.734 -16.391 1 98.06 50 LEU B C 1
ATOM 1494 O O . LEU B 1 50 ? -0.364 -18.656 -16.172 1 98.06 50 LEU B O 1
ATOM 1498 N N . SER B 1 51 ? -1.734 -17.531 -17.594 1 97.56 51 SER B N 1
ATOM 1499 C CA . SER B 1 51 ? -1.458 -18.406 -18.734 1 97.56 51 SER B CA 1
ATOM 1500 C C . SER B 1 51 ? 0.014 -18.359 -19.125 1 97.56 51 SER B C 1
ATOM 1502 O O . SER B 1 51 ? 0.503 -19.234 -19.844 1 97.56 51 SER B O 1
ATOM 1504 N N . ASN B 1 52 ? 0.755 -17.312 -18.656 1 96.38 52 ASN B N 1
ATOM 1505 C CA . ASN B 1 52 ? 2.178 -17.172 -18.938 1 96.38 52 ASN B CA 1
ATOM 1506 C C . ASN B 1 52 ? 3.037 -17.922 -17.938 1 96.38 52 ASN B C 1
ATOM 1508 O O . ASN B 1 52 ? 4.266 -17.891 -18 1 96.38 52 ASN B O 1
ATOM 1512 N N . PHE B 1 53 ? 2.43 -18.625 -16.984 1 96.25 53 PHE B N 1
ATOM 1513 C CA . PHE B 1 53 ? 3.119 -19.391 -15.961 1 96.25 53 PHE B CA 1
ATOM 1514 C C . PHE B 1 53 ? 2.77 -20.875 -16.062 1 96.25 53 PHE B C 1
ATOM 1516 O O . PHE B 1 53 ? 1.679 -21.219 -16.516 1 96.25 53 PHE B O 1
ATOM 1523 N N . THR B 1 54 ? 3.719 -21.703 -15.641 1 95.19 54 THR B N 1
ATOM 1524 C CA . THR B 1 54 ? 3.391 -23.125 -15.492 1 95.19 54 THR B CA 1
ATOM 1525 C C . THR B 1 54 ? 2.705 -23.375 -14.148 1 95.19 54 THR B C 1
ATOM 1527 O O . THR B 1 54 ? 2.877 -22.609 -13.203 1 95.19 54 THR B O 1
ATOM 1530 N N . LYS B 1 55 ? 1.959 -24.438 -14.039 1 94.31 55 LYS B N 1
ATOM 1531 C CA . LYS B 1 55 ? 1.191 -24.766 -12.836 1 94.31 55 LYS B CA 1
ATOM 1532 C C . LYS B 1 55 ? 2.113 -25.078 -11.664 1 94.31 55 LYS B C 1
ATOM 1534 O O . LYS B 1 55 ? 1.729 -24.906 -10.5 1 94.31 55 LYS B O 1
ATOM 1539 N N . GLU B 1 56 ? 3.377 -25.453 -11.938 1 92.94 56 GLU B N 1
ATOM 1540 C CA . GLU B 1 56 ? 4.297 -25.891 -10.891 1 92.94 56 GLU B CA 1
ATOM 1541 C C . GLU B 1 56 ? 5.164 -24.734 -10.398 1 92.94 56 GLU B C 1
ATOM 1543 O O . GLU B 1 56 ? 5.723 -24.781 -9.297 1 92.94 56 GLU B O 1
ATOM 1548 N N . GLU B 1 57 ? 5.238 -23.766 -11.188 1 93.44 57 GLU B N 1
ATOM 1549 C CA . GLU B 1 57 ? 6.082 -22.625 -10.828 1 93.44 57 GLU B CA 1
ATOM 1550 C C . GLU B 1 57 ? 5.504 -21.859 -9.641 1 93.44 57 GLU B C 1
ATOM 1552 O O . GLU B 1 57 ? 4.289 -21.656 -9.562 1 93.44 57 GLU B O 1
ATOM 1557 N N . GLN B 1 58 ? 6.391 -21.547 -8.664 1 94.44 58 GLN B N 1
ATOM 1558 C CA . GLN B 1 58 ? 5.953 -20.703 -7.551 1 94.44 58 GLN B CA 1
ATOM 1559 C C . GLN B 1 58 ? 5.676 -19.281 -8.016 1 94.44 58 GLN B C 1
ATOM 1561 O O . GLN B 1 58 ? 6.555 -18.625 -8.57 1 94.44 58 GLN B O 1
ATOM 1566 N N . ILE B 1 59 ? 4.461 -18.828 -7.84 1 96.69 59 ILE B N 1
ATOM 1567 C CA . ILE B 1 59 ? 4.031 -17.5 -8.289 1 96.69 59 ILE B CA 1
ATOM 1568 C C . ILE B 1 59 ? 3.676 -16.641 -7.078 1 96.69 59 ILE B C 1
ATOM 1570 O O . ILE B 1 59 ? 2.83 -17.016 -6.262 1 96.69 59 ILE B O 1
ATOM 1574 N N . PHE B 1 60 ? 4.32 -15.523 -6.934 1 98.25 60 PHE B N 1
ATOM 1575 C CA . PHE B 1 60 ? 3.965 -14.578 -5.879 1 98.25 60 PHE B CA 1
ATOM 1576 C C . PHE B 1 60 ? 2.938 -13.57 -6.383 1 98.25 60 PHE B C 1
ATOM 1578 O O . PHE B 1 60 ? 3.172 -12.883 -7.375 1 98.25 60 PHE B O 1
ATOM 1585 N N . VAL B 1 61 ? 1.818 -13.508 -5.707 1 98.81 61 VAL B N 1
ATOM 1586 C CA . VAL B 1 61 ? 0.74 -12.594 -6.059 1 98.81 61 VAL B CA 1
ATOM 1587 C C . VAL B 1 61 ? 0.406 -11.703 -4.863 1 98.81 61 VAL B C 1
ATOM 1589 O O . VAL B 1 61 ? 0.18 -12.203 -3.756 1 98.81 61 VAL B O 1
ATOM 1592 N N . PHE B 1 62 ? 0.354 -10.445 -5.137 1 98.94 62 PHE B N 1
ATOM 1593 C CA . PHE B 1 62 ? 0.003 -9.445 -4.133 1 98.94 62 PHE B CA 1
ATOM 1594 C C . PHE B 1 62 ? -1.267 -8.703 -4.531 1 98.94 62 PHE B C 1
ATOM 1596 O O . PHE B 1 62 ? -1.37 -8.195 -5.648 1 98.94 62 PHE B O 1
ATOM 1603 N N . THR B 1 63 ? -2.25 -8.641 -3.592 1 98.94 63 THR B N 1
ATOM 1604 C CA . THR B 1 63 ? -3.48 -7.914 -3.881 1 98.94 63 THR B CA 1
ATOM 1605 C C . THR B 1 63 ? -3.703 -6.805 -2.855 1 98.94 63 THR B C 1
ATOM 1607 O O . THR B 1 63 ? -3.062 -6.785 -1.803 1 98.94 63 THR B O 1
ATOM 1610 N N . ASP B 1 64 ? -4.617 -5.953 -3.158 1 98.69 64 ASP B N 1
ATOM 1611 C CA . ASP B 1 64 ? -4.75 -4.703 -2.418 1 98.69 64 ASP B CA 1
ATOM 1612 C C . ASP B 1 64 ? -5.547 -4.91 -1.131 1 98.69 64 ASP B C 1
ATOM 1614 O O . ASP B 1 64 ? -5.156 -4.422 -0.068 1 98.69 64 ASP B O 1
ATOM 1618 N N . ILE B 1 65 ? -6.625 -5.629 -1.18 1 97.75 65 ILE B N 1
ATOM 1619 C CA . ILE B 1 65 ? -7.461 -5.738 0.011 1 97.75 65 ILE B CA 1
ATOM 1620 C C . ILE B 1 65 ? -7.98 -7.168 0.151 1 97.75 65 ILE B C 1
ATOM 1622 O O . ILE B 1 65 ? -8.414 -7.773 -0.831 1 97.75 65 ILE B O 1
ATOM 1626 N N . PRO B 1 66 ? -7.941 -7.68 1.419 1 97.44 66 PRO B N 1
ATOM 1627 C CA . PRO B 1 66 ? -8.578 -8.977 1.65 1 97.44 66 PRO B CA 1
ATOM 1628 C C . PRO B 1 66 ? -10.086 -8.945 1.406 1 97.44 66 PRO B C 1
ATOM 1630 O O . PRO B 1 66 ? -10.758 -7.977 1.768 1 97.44 66 PRO B O 1
ATOM 1633 N N . GLY B 1 67 ? -10.547 -10.008 0.752 1 96.38 67 GLY B N 1
ATOM 1634 C CA . GLY B 1 67 ? -11.977 -10.133 0.552 1 96.38 67 GLY B CA 1
ATOM 1635 C C . GLY B 1 67 ? -12.477 -9.398 -0.678 1 96.38 67 GLY B C 1
ATOM 1636 O O . GLY B 1 67 ? -13.633 -9.555 -1.078 1 96.38 67 GLY B O 1
ATOM 1637 N N . GLY B 1 68 ? -11.609 -8.531 -1.275 1 96.94 68 GLY B N 1
ATOM 1638 C CA . GLY B 1 68 ? -12.008 -7.863 -2.504 1 96.94 68 GLY B CA 1
ATOM 1639 C C . GLY B 1 68 ? -12.172 -8.812 -3.674 1 96.94 68 GLY B C 1
ATOM 1640 O O . GLY B 1 68 ? -11.656 -9.938 -3.646 1 96.94 68 GLY B O 1
ATOM 1641 N N . SER B 1 69 ? -12.75 -8.328 -4.715 1 97.06 69 SER B N 1
ATOM 1642 C CA . SER B 1 69 ? -13.031 -9.156 -5.883 1 97.06 69 SER B CA 1
ATOM 1643 C C . SER B 1 69 ? -11.742 -9.648 -6.531 1 97.06 69 SER B C 1
ATOM 1645 O O . SER B 1 69 ? -11.672 -10.789 -6.996 1 97.06 69 SER B O 1
ATOM 1647 N N . VAL B 1 70 ? -10.773 -8.812 -6.574 1 98.31 70 VAL B N 1
ATOM 1648 C CA . VAL B 1 70 ? -9.484 -9.18 -7.141 1 98.31 70 VAL B CA 1
ATOM 1649 C C . VAL B 1 70 ? -8.859 -10.312 -6.324 1 98.31 70 VAL B C 1
ATOM 1651 O O . VAL B 1 70 ? -8.398 -11.305 -6.887 1 98.31 70 VAL B O 1
ATOM 1654 N N . ASN B 1 71 ? -8.844 -10.156 -5.023 1 98.5 71 ASN B N 1
ATOM 1655 C CA . ASN B 1 71 ? -8.336 -11.188 -4.121 1 98.5 71 ASN B CA 1
ATOM 1656 C C . ASN B 1 71 ? -9.125 -12.484 -4.258 1 98.5 71 ASN B C 1
ATOM 1658 O O . ASN B 1 71 ? -8.539 -13.562 -4.332 1 98.5 71 ASN B O 1
ATOM 1662 N N . GLN B 1 72 ? -10.438 -12.43 -4.352 1 98.06 72 GLN B N 1
ATOM 1663 C CA . GLN B 1 72 ? -11.312 -13.594 -4.477 1 98.06 72 GLN B CA 1
ATOM 1664 C C . GLN B 1 72 ? -11.055 -14.328 -5.789 1 98.06 72 GLN B C 1
ATOM 1666 O O . GLN B 1 72 ? -11.125 -15.555 -5.84 1 98.06 72 GLN B O 1
ATOM 1671 N N . ALA B 1 73 ? -10.828 -13.555 -6.809 1 98.5 73 ALA B N 1
ATOM 1672 C CA . ALA B 1 73 ? -10.555 -14.164 -8.109 1 98.5 73 ALA B CA 1
ATOM 1673 C C . ALA B 1 73 ? -9.297 -15.016 -8.062 1 98.5 73 ALA B C 1
ATOM 1675 O O . ALA B 1 73 ? -9.25 -16.094 -8.656 1 98.5 73 ALA B O 1
ATOM 1676 N N . PHE B 1 74 ? -8.289 -14.578 -7.328 1 98.75 74 PHE B N 1
ATOM 1677 C CA . PHE B 1 74 ? -7.059 -15.352 -7.211 1 98.75 74 PHE B CA 1
ATOM 1678 C C . PHE B 1 74 ? -7.266 -16.562 -6.309 1 98.75 74 PHE B C 1
ATOM 1680 O O . PHE B 1 74 ? -6.688 -17.625 -6.547 1 98.75 74 PHE B O 1
ATOM 1687 N N . ILE B 1 75 ? -8.062 -16.375 -5.246 1 98.38 75 ILE B N 1
ATOM 1688 C CA . ILE B 1 75 ? -8.359 -17.484 -4.352 1 98.38 75 ILE B CA 1
ATOM 1689 C C . ILE B 1 75 ? -8.898 -18.672 -5.152 1 98.38 75 ILE B C 1
ATOM 1691 O O . ILE B 1 75 ? -8.516 -19.812 -4.914 1 98.38 75 ILE B O 1
ATOM 1695 N N . ARG B 1 76 ? -9.648 -18.391 -6.137 1 97.81 76 ARG B N 1
ATOM 1696 C CA . ARG B 1 76 ? -10.266 -19.422 -6.957 1 97.81 76 ARG B CA 1
ATOM 1697 C C . ARG B 1 76 ? -9.227 -20.125 -7.82 1 97.81 76 ARG B C 1
ATOM 1699 O O . ARG B 1 76 ? -9.516 -21.156 -8.438 1 97.81 76 ARG B O 1
ATOM 1706 N N . ARG B 1 77 ? -8.023 -19.641 -7.891 1 97.88 77 ARG B N 1
ATOM 1707 C CA . ARG B 1 77 ? -6.992 -20.203 -8.75 1 97.88 77 ARG B CA 1
ATOM 1708 C C . ARG B 1 77 ? -5.887 -20.859 -7.93 1 97.88 77 ARG B C 1
ATOM 1710 O O . ARG B 1 77 ? -4.902 -21.359 -8.484 1 97.88 77 ARG B O 1
ATOM 1717 N N . LEU B 1 78 ? -6.105 -20.922 -6.566 1 97 78 LEU B N 1
ATOM 1718 C CA . LEU B 1 78 ? -5.07 -21.453 -5.68 1 97 78 LEU B CA 1
ATOM 1719 C C . LEU B 1 78 ? -4.895 -22.953 -5.875 1 97 78 LEU B C 1
ATOM 1721 O O . LEU B 1 78 ? -3.812 -23.484 -5.629 1 97 78 LEU B O 1
ATOM 1725 N N . ASN B 1 79 ? -5.895 -23.641 -6.395 1 95.5 79 ASN B N 1
ATOM 1726 C CA . ASN B 1 79 ? -5.824 -25.078 -6.605 1 95.5 79 ASN B CA 1
ATOM 1727 C C . ASN B 1 79 ? -5.203 -25.422 -7.957 1 95.5 79 ASN B C 1
ATOM 1729 O O . ASN B 1 79 ? -4.77 -26.547 -8.18 1 95.5 79 ASN B O 1
ATOM 1733 N N . ASP B 1 80 ? -5.219 -24.484 -8.859 1 96.69 80 ASP B N 1
ATOM 1734 C CA . ASP B 1 80 ? -4.77 -24.734 -10.227 1 96.69 80 ASP B CA 1
ATOM 1735 C C . ASP B 1 80 ? -3.318 -24.297 -10.414 1 96.69 80 ASP B C 1
ATOM 1737 O O . ASP B 1 80 ? -2.631 -24.766 -11.32 1 96.69 80 ASP B O 1
ATOM 1741 N N . TYR B 1 81 ? -2.895 -23.312 -9.609 1 97.5 81 TYR B N 1
ATOM 1742 C CA . TYR B 1 81 ? -1.548 -22.766 -9.695 1 97.5 81 TYR B CA 1
ATOM 1743 C C . TYR B 1 81 ? -0.858 -22.781 -8.336 1 97.5 81 TYR B C 1
ATOM 1745 O O . TYR B 1 81 ? -1.521 -22.797 -7.301 1 97.5 81 TYR B O 1
ATOM 1753 N N . ASN B 1 82 ? 0.47 -22.828 -8.328 1 96.44 82 ASN B N 1
ATOM 1754 C CA . ASN B 1 82 ? 1.275 -22.734 -7.117 1 96.44 82 ASN B CA 1
ATOM 1755 C C . ASN B 1 82 ? 1.481 -21.281 -6.699 1 96.44 82 ASN B C 1
ATOM 1757 O O . ASN B 1 82 ? 2.592 -20.75 -6.793 1 96.44 82 ASN B O 1
ATOM 1761 N N . ILE B 1 83 ? 0.429 -20.703 -6.184 1 97.81 83 ILE B N 1
ATOM 1762 C CA . ILE B 1 83 ? 0.39 -19.266 -5.902 1 97.81 83 ILE B CA 1
ATOM 1763 C C . ILE B 1 83 ? 0.621 -19.031 -4.414 1 97.81 83 ILE B C 1
ATOM 1765 O O . ILE B 1 83 ? -0.017 -19.656 -3.568 1 97.81 83 ILE B O 1
ATOM 1769 N N . GLU B 1 84 ? 1.604 -18.203 -4.105 1 98.12 84 GLU B N 1
ATOM 1770 C CA . GLU B 1 84 ? 1.714 -17.547 -2.811 1 98.12 84 GLU B CA 1
ATOM 1771 C C . GLU B 1 84 ? 0.954 -16.219 -2.801 1 98.12 84 GLU B C 1
ATOM 1773 O O . GLU B 1 84 ? 1.414 -15.234 -3.373 1 98.12 84 GLU B O 1
ATOM 1778 N N . LEU B 1 85 ? -0.233 -16.25 -2.16 1 98.75 85 LEU B N 1
ATOM 1779 C CA . LEU B 1 85 ? -1.143 -15.109 -2.24 1 98.75 85 LEU B CA 1
ATOM 1780 C C . LEU B 1 85 ? -1.084 -14.273 -0.965 1 98.75 85 LEU B C 1
ATOM 1782 O O . LEU B 1 85 ? -1.445 -14.758 0.112 1 98.75 85 LEU B O 1
ATOM 1786 N N . ILE B 1 86 ? -0.604 -13.023 -1.113 1 98.88 86 ILE B N 1
ATOM 1787 C CA . ILE B 1 86 ? -0.557 -12.062 -0.015 1 98.88 86 ILE B CA 1
ATOM 1788 C C . ILE B 1 86 ? -1.51 -10.906 -0.3 1 98.88 86 ILE B C 1
ATOM 1790 O O . ILE B 1 86 ? -1.485 -10.328 -1.389 1 98.88 86 ILE B O 1
ATOM 1794 N N . SER B 1 87 ? -2.398 -10.578 0.644 1 98.81 87 SER B N 1
ATOM 1795 C CA . SER B 1 87 ? -3.35 -9.484 0.478 1 98.81 87 SER B CA 1
ATOM 1796 C C . SER B 1 87 ? -3.09 -8.375 1.484 1 98.81 87 SER B C 1
ATOM 1798 O O . SER B 1 87 ? -2.34 -8.555 2.445 1 98.81 87 SER B O 1
ATOM 1800 N N . GLY B 1 88 ? -3.682 -7.188 1.221 1 98.75 88 GLY B N 1
ATOM 1801 C CA . GLY B 1 88 ? -3.432 -6.043 2.084 1 98.75 88 GLY B CA 1
ATOM 1802 C C . GLY B 1 88 ? -2.031 -5.48 1.937 1 98.75 88 GLY B C 1
ATOM 1803 O O . GLY B 1 88 ? -1.467 -4.949 2.895 1 98.75 88 GLY B O 1
ATOM 1804 N N . THR B 1 89 ? -1.487 -5.562 0.806 1 98.62 89 THR B N 1
ATOM 1805 C CA . THR B 1 89 ? -0.07 -5.355 0.53 1 98.62 89 THR B CA 1
ATOM 1806 C C . THR B 1 89 ? 0.308 -3.887 0.712 1 98.62 89 THR B C 1
ATOM 1808 O O . THR B 1 89 ? -0.508 -2.996 0.471 1 98.62 89 THR B O 1
ATOM 1811 N N . ASN B 1 90 ? 1.438 -3.678 1.198 1 98.88 90 ASN B N 1
ATOM 1812 C CA . ASN B 1 90 ? 2.08 -2.367 1.159 1 98.88 90 ASN B CA 1
ATOM 1813 C C . ASN B 1 90 ? 3.447 -2.434 0.484 1 98.88 90 ASN B C 1
ATOM 1815 O O . ASN B 1 90 ? 3.863 -3.496 0.016 1 98.88 90 ASN B O 1
ATOM 1819 N N . LEU B 1 91 ? 4.086 -1.301 0.273 1 98.88 91 LEU B N 1
ATOM 1820 C CA . LEU B 1 91 ? 5.332 -1.255 -0.484 1 98.88 91 LEU B CA 1
ATOM 1821 C C . LEU B 1 91 ? 6.426 -2.045 0.225 1 98.88 91 LEU B C 1
ATOM 1823 O O . LEU B 1 91 ? 7.266 -2.67 -0.427 1 98.88 91 LEU B O 1
ATOM 1827 N N . SER B 1 92 ? 6.438 -2.076 1.558 1 98.56 92 SER B N 1
ATOM 1828 C CA . SER B 1 92 ? 7.473 -2.732 2.346 1 98.56 92 SER B CA 1
ATOM 1829 C C . SER B 1 92 ? 7.551 -4.223 2.029 1 98.56 92 SER B C 1
ATOM 1831 O O . SER B 1 92 ? 8.641 -4.762 1.826 1 98.56 92 SER B O 1
ATOM 1833 N N . ILE B 1 93 ? 6.402 -4.875 1.956 1 98.81 93 ILE B N 1
ATOM 1834 C CA . ILE B 1 93 ? 6.445 -6.312 1.714 1 98.81 93 ILE B CA 1
ATOM 1835 C C . ILE B 1 93 ? 6.863 -6.582 0.271 1 98.81 93 ILE B C 1
ATOM 1837 O O . ILE B 1 93 ? 7.555 -7.562 -0.01 1 98.81 93 ILE B O 1
ATOM 1841 N N . LEU B 1 94 ? 6.441 -5.75 -0.646 1 98.75 94 LEU B N 1
ATOM 1842 C CA . LEU B 1 94 ? 6.832 -5.906 -2.043 1 98.75 94 LEU B CA 1
ATOM 1843 C C . LEU B 1 94 ? 8.344 -5.781 -2.205 1 98.75 94 LEU B C 1
ATOM 1845 O O . LEU B 1 94 ? 8.961 -6.59 -2.898 1 98.75 94 LEU B O 1
ATOM 1849 N N . ILE B 1 95 ? 8.906 -4.789 -1.555 1 98.25 95 ILE B N 1
ATOM 1850 C CA . ILE B 1 95 ? 10.352 -4.598 -1.615 1 98.25 95 ILE B CA 1
ATOM 1851 C C . ILE B 1 95 ? 11.062 -5.82 -1.039 1 98.25 95 ILE B C 1
ATOM 1853 O O . ILE B 1 95 ? 11.992 -6.348 -1.647 1 98.25 95 ILE B O 1
ATOM 1857 N N . SER B 1 96 ? 10.602 -6.246 0.122 1 97.69 96 SER B N 1
ATOM 1858 C CA . SER B 1 96 ? 11.258 -7.352 0.819 1 97.69 96 SER B CA 1
ATOM 1859 C C . SER B 1 96 ? 11.227 -8.625 -0.013 1 97.69 96 SER B C 1
ATOM 1861 O O . SER B 1 96 ? 12.258 -9.258 -0.23 1 97.69 96 SER B O 1
ATOM 1863 N N . ILE B 1 97 ? 10.102 -9 -0.537 1 98.06 97 ILE B N 1
ATOM 1864 C CA . ILE B 1 97 ? 9.945 -10.242 -1.29 1 98.06 97 ILE B CA 1
ATOM 1865 C C . ILE B 1 97 ? 10.688 -10.133 -2.619 1 98.06 97 ILE B C 1
ATOM 1867 O O . ILE B 1 97 ? 11.383 -11.07 -3.029 1 98.06 97 ILE B O 1
ATOM 1871 N N . ALA B 1 98 ? 10.57 -8.992 -3.332 1 96.75 98 ALA B N 1
ATOM 1872 C CA . ALA B 1 98 ? 11.242 -8.789 -4.613 1 96.75 98 ALA B CA 1
ATOM 1873 C C . ALA B 1 98 ? 12.75 -8.93 -4.477 1 96.75 98 ALA B C 1
ATOM 1875 O O . ALA B 1 98 ? 13.406 -9.547 -5.316 1 96.75 98 ALA B O 1
ATOM 1876 N N . THR B 1 99 ? 13.281 -8.336 -3.395 1 95.62 99 THR B N 1
ATOM 1877 C CA . THR B 1 99 ? 14.719 -8.398 -3.156 1 95.62 99 THR B CA 1
ATOM 1878 C C . THR B 1 99 ? 15.164 -9.836 -2.9 1 95.62 99 THR B C 1
ATOM 1880 O O . THR B 1 99 ? 16.203 -10.273 -3.412 1 95.62 99 THR B O 1
ATOM 1883 N N . GLN B 1 100 ? 14.375 -10.594 -2.182 1 94.56 100 GLN B N 1
ATOM 1884 C CA . GLN B 1 100 ? 14.719 -11.969 -1.844 1 94.56 100 GLN B CA 1
ATOM 1885 C C . GLN B 1 100 ? 14.562 -12.891 -3.051 1 94.56 100 GLN B C 1
ATOM 1887 O O . GLN B 1 100 ? 15.367 -13.797 -3.252 1 94.56 100 GLN B O 1
ATOM 1892 N N . LEU B 1 101 ? 13.508 -12.703 -3.836 1 91.5 101 LEU B N 1
ATOM 1893 C CA . LEU B 1 101 ? 13.266 -13.516 -5.027 1 91.5 101 LEU B CA 1
ATOM 1894 C C . LEU B 1 101 ? 14.43 -13.398 -6.008 1 91.5 101 LEU B C 1
ATOM 1896 O O . LEU B 1 101 ? 14.727 -14.344 -6.734 1 91.5 101 LEU B O 1
ATOM 1900 N N . GLY B 1 102 ? 15.055 -12.289 -6.016 1 82.06 102 GLY B N 1
ATOM 1901 C CA . GLY B 1 102 ? 16.234 -12.117 -6.855 1 82.06 102 GLY B CA 1
ATOM 1902 C C . GLY B 1 102 ? 17.422 -12.914 -6.371 1 82.06 102 GLY B C 1
ATOM 1903 O O . GLY B 1 102 ? 18.359 -13.18 -7.141 1 82.06 102 GLY B O 1
ATOM 1904 N N . GLU B 1 103 ? 17.344 -13.461 -5.109 1 80.44 103 GLU B N 1
ATOM 1905 C CA . GLU B 1 103 ? 18.531 -14.07 -4.508 1 80.44 103 GLU B CA 1
ATOM 1906 C C . GLU B 1 103 ? 18.312 -15.562 -4.242 1 80.44 103 GLU B C 1
ATOM 1908 O O . GLU B 1 103 ? 19.234 -16.359 -4.383 1 80.44 103 GLU B O 1
ATOM 1913 N N . LYS B 1 104 ? 17.203 -15.898 -3.74 1 82.19 104 LYS B N 1
ATOM 1914 C CA . LYS B 1 104 ? 16.938 -17.266 -3.303 1 82.19 104 LYS B CA 1
ATOM 1915 C C . LYS B 1 104 ? 15.461 -17.625 -3.428 1 82.19 104 LYS B C 1
ATOM 1917 O O . LYS B 1 104 ? 14.633 -16.75 -3.682 1 82.19 104 LYS B O 1
ATOM 1922 N N . ASN B 1 105 ? 15.211 -18.891 -3.258 1 85.94 105 ASN B N 1
ATOM 1923 C CA . ASN B 1 105 ? 13.828 -19.328 -3.107 1 85.94 105 ASN B CA 1
ATOM 1924 C C . ASN B 1 105 ? 13.258 -18.922 -1.754 1 85.94 105 ASN B C 1
ATOM 1926 O O . ASN B 1 105 ? 13.977 -18.891 -0.754 1 85.94 105 ASN B O 1
ATOM 1930 N N . ILE B 1 106 ? 11.992 -18.641 -1.738 1 93.81 106 ILE B N 1
ATOM 1931 C CA . ILE B 1 106 ? 11.336 -18.172 -0.521 1 93.81 106 ILE B CA 1
ATOM 1932 C C . ILE B 1 106 ? 10.352 -19.219 -0.027 1 93.81 106 ILE B C 1
ATOM 1934 O O . ILE B 1 106 ? 9.477 -19.672 -0.775 1 93.81 106 ILE B O 1
ATOM 1938 N N . ASP B 1 107 ? 10.57 -19.672 1.155 1 95.62 107 ASP B N 1
ATOM 1939 C CA . ASP B 1 107 ? 9.641 -20.656 1.704 1 95.62 107 ASP B CA 1
ATOM 1940 C C . ASP B 1 107 ? 8.508 -19.969 2.467 1 95.62 107 ASP B C 1
ATOM 1942 O O . ASP B 1 107 ? 8.508 -18.734 2.625 1 95.62 107 ASP B O 1
ATOM 1946 N N . LYS B 1 108 ? 7.555 -20.766 2.99 1 96.38 108 LYS B N 1
ATOM 1947 C CA . LYS B 1 108 ? 6.336 -20.234 3.6 1 96.38 108 LYS B CA 1
ATOM 1948 C C . LYS B 1 108 ? 6.641 -19.547 4.93 1 96.38 108 LYS B C 1
ATOM 1950 O O . LYS B 1 108 ? 5.988 -18.562 5.293 1 96.38 108 LYS B O 1
ATOM 1955 N N . ASP B 1 109 ? 7.578 -20.078 5.625 1 97.5 109 ASP B N 1
ATOM 1956 C CA . ASP B 1 109 ? 7.949 -19.453 6.895 1 97.5 109 ASP B CA 1
ATOM 1957 C C . ASP B 1 109 ? 8.531 -18.062 6.672 1 97.5 109 ASP B C 1
ATOM 1959 O O . ASP B 1 109 ? 8.258 -17.141 7.441 1 97.5 109 ASP B O 1
ATOM 1963 N N . THR B 1 110 ? 9.328 -17.953 5.664 1 97.44 110 THR B N 1
ATOM 1964 C CA . THR B 1 110 ? 9.883 -16.641 5.312 1 97.44 110 THR B CA 1
ATOM 1965 C C . THR B 1 110 ? 8.773 -15.68 4.902 1 97.44 110 THR B C 1
ATOM 1967 O O . THR B 1 110 ? 8.805 -14.508 5.277 1 97.44 110 THR B O 1
ATOM 1970 N N . ILE B 1 111 ? 7.797 -16.141 4.148 1 98.12 111 ILE B N 1
ATOM 1971 C CA . ILE B 1 111 ? 6.664 -15.312 3.742 1 98.12 111 ILE B CA 1
ATOM 1972 C C . ILE B 1 111 ? 5.949 -14.773 4.98 1 98.12 111 ILE B C 1
ATOM 1974 O O . ILE B 1 111 ? 5.668 -13.578 5.074 1 98.12 111 ILE B O 1
ATOM 1978 N N . ARG B 1 112 ? 5.75 -15.664 5.93 1 98.38 112 ARG B N 1
ATOM 1979 C CA . ARG B 1 112 ? 5.074 -15.273 7.164 1 98.38 112 ARG B CA 1
ATOM 1980 C C . ARG B 1 112 ? 5.883 -14.234 7.93 1 98.38 112 ARG B C 1
ATOM 1982 O O . ARG B 1 112 ? 5.32 -13.281 8.469 1 98.38 112 ARG B O 1
ATOM 1989 N N . GLU B 1 113 ? 7.117 -14.43 7.961 1 98.44 113 GLU B N 1
ATOM 1990 C CA . GLU B 1 113 ? 7.992 -13.477 8.633 1 98.44 113 GLU B CA 1
ATOM 1991 C C . GLU B 1 113 ? 7.93 -12.109 7.953 1 98.44 113 GLU B C 1
ATOM 1993 O O . GLU B 1 113 ? 7.883 -11.078 8.625 1 98.44 113 GLU B O 1
ATOM 1998 N N . GLU B 1 114 ? 7.988 -12.086 6.652 1 98.5 114 GLU B N 1
ATOM 1999 C CA . GLU B 1 114 ? 7.949 -10.828 5.906 1 98.5 114 GLU B CA 1
ATOM 2000 C C . GLU B 1 114 ? 6.609 -10.125 6.082 1 98.5 114 GLU B C 1
ATOM 2002 O O . GLU B 1 114 ? 6.551 -8.891 6.094 1 98.5 114 GLU B O 1
ATOM 2007 N N . ILE B 1 115 ? 5.559 -10.906 6.25 1 98.75 115 ILE B N 1
ATOM 2008 C CA . ILE B 1 115 ? 4.242 -10.32 6.488 1 98.75 115 ILE B CA 1
ATOM 2009 C C . ILE B 1 115 ? 4.215 -9.648 7.859 1 98.75 115 ILE B C 1
ATOM 2011 O O . ILE B 1 115 ? 3.725 -8.523 7.992 1 98.75 115 ILE B O 1
ATOM 2015 N N . ILE B 1 116 ? 4.77 -10.32 8.844 1 98.56 116 ILE B N 1
ATOM 2016 C CA . ILE B 1 116 ? 4.859 -9.75 10.188 1 98.56 116 ILE B CA 1
ATOM 2017 C C . ILE B 1 116 ? 5.668 -8.461 10.141 1 98.56 116 ILE B C 1
ATOM 2019 O O . ILE B 1 116 ? 5.262 -7.445 10.719 1 98.56 116 ILE B O 1
ATOM 2023 N N . ASN B 1 117 ? 6.75 -8.484 9.445 1 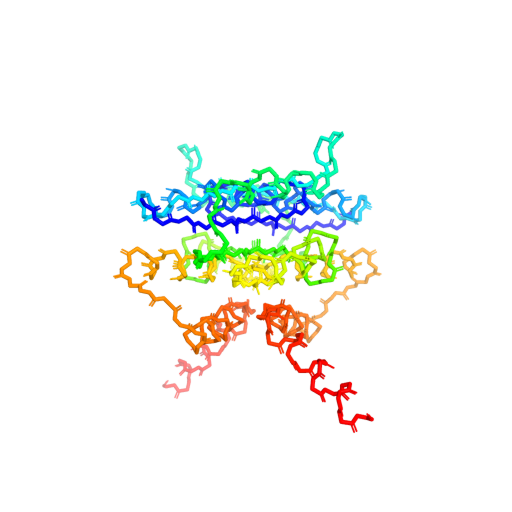98.62 117 ASN B N 1
ATOM 2024 C CA . ASN B 1 117 ? 7.598 -7.301 9.312 1 98.62 117 ASN B CA 1
ATOM 2025 C C . ASN B 1 117 ? 6.867 -6.164 8.609 1 98.62 117 ASN B C 1
ATOM 2027 O O . ASN B 1 117 ? 6.926 -5.016 9.047 1 98.62 117 ASN B O 1
ATOM 2031 N N . ALA B 1 118 ? 6.219 -6.488 7.512 1 98.75 118 ALA B N 1
ATOM 2032 C CA . ALA B 1 118 ? 5.496 -5.484 6.742 1 98.75 118 ALA B CA 1
ATOM 2033 C C . ALA B 1 118 ? 4.375 -4.863 7.57 1 98.75 118 ALA B C 1
ATOM 2035 O O . ALA B 1 118 ? 4.133 -3.654 7.492 1 98.75 118 ALA B O 1
ATOM 2036 N N . ALA B 1 119 ? 3.701 -5.75 8.344 1 98.62 119 ALA B N 1
ATOM 2037 C CA . ALA B 1 119 ? 2.65 -5.273 9.234 1 98.62 119 ALA B CA 1
ATOM 2038 C C . ALA B 1 119 ? 3.205 -4.281 10.258 1 98.62 119 ALA B C 1
ATOM 2040 O O . ALA B 1 119 ? 2.572 -3.266 10.555 1 98.62 119 ALA B O 1
ATOM 2041 N N . SER B 1 120 ? 4.352 -4.547 10.75 1 98.38 120 SER B N 1
ATOM 2042 C CA . SER B 1 120 ? 4.977 -3.699 11.758 1 98.38 120 SER B CA 1
ATOM 2043 C C . SER B 1 120 ? 5.426 -2.369 11.172 1 98.38 120 SER B C 1
ATOM 2045 O O . SER B 1 120 ? 5.723 -1.425 11.906 1 98.38 120 SER B O 1
ATOM 2047 N N . GLU B 1 121 ? 5.453 -2.293 9.836 1 98.38 121 GLU B N 1
ATOM 2048 C CA . GLU B 1 121 ? 5.922 -1.084 9.156 1 98.38 121 GLU B CA 1
ATOM 2049 C C . GLU B 1 121 ? 4.777 -0.096 8.945 1 98.38 121 GLU B C 1
ATOM 2051 O O . GLU B 1 121 ? 5 1.028 8.492 1 98.38 121 GLU B O 1
ATOM 2056 N N . ILE B 1 122 ? 3.562 -0.571 9.172 1 98.75 122 ILE B N 1
ATOM 2057 C CA . ILE B 1 122 ? 2.49 0.412 9.273 1 98.75 122 ILE B CA 1
ATOM 2058 C C . ILE B 1 122 ? 2.535 1.093 10.641 1 98.75 122 ILE B C 1
ATOM 2060 O O . ILE B 1 122 ? 2.205 0.48 11.656 1 98.75 122 ILE B O 1
ATOM 2064 N N . VAL B 1 123 ? 2.938 2.35 10.648 1 98.25 123 VAL B N 1
ATOM 2065 C CA . VAL B 1 123 ? 3.266 2.932 11.945 1 98.25 123 VAL B CA 1
ATOM 2066 C C . VAL B 1 123 ? 2.707 4.352 12.031 1 98.25 123 VAL B C 1
ATOM 2068 O O . VAL B 1 123 ? 2.66 5.066 11.023 1 98.25 123 VAL B O 1
ATOM 2071 N N . TYR B 1 124 ? 2.25 4.672 13.219 1 98.5 124 TYR B N 1
ATOM 2072 C CA . TYR B 1 124 ? 1.95 6.055 13.578 1 98.5 124 TYR B CA 1
ATOM 2073 C C . TYR B 1 124 ? 3.221 6.805 13.969 1 98.5 124 TYR B C 1
ATOM 2075 O O . TYR B 1 124 ? 3.688 6.699 15.102 1 98.5 124 TYR B O 1
ATOM 2083 N N . VAL B 1 125 ? 3.689 7.617 13.07 1 98.25 125 VAL B N 1
ATOM 2084 C CA . VAL B 1 125 ? 5.016 8.211 13.203 1 98.25 125 VAL B CA 1
ATOM 2085 C C . VAL B 1 125 ? 5.035 9.172 14.391 1 98.25 125 VAL B C 1
ATOM 2087 O O . VAL B 1 125 ? 6.043 9.289 15.094 1 98.25 125 VAL B O 1
ATOM 2090 N N . ASN B 1 126 ? 3.932 9.82 14.648 1 97.12 126 ASN B N 1
ATOM 2091 C CA . ASN B 1 126 ? 3.832 10.75 15.773 1 97.12 126 ASN B CA 1
ATOM 2092 C C . ASN B 1 126 ? 4.16 10.062 17.094 1 97.12 126 ASN B C 1
ATOM 2094 O O . ASN B 1 126 ? 4.711 10.688 18 1 97.12 126 ASN B O 1
ATOM 2098 N N . ASP B 1 127 ? 3.83 8.781 17.234 1 94.88 127 ASP B N 1
ATOM 2099 C CA . ASP B 1 127 ? 4.078 8.031 18.453 1 94.88 127 ASP B CA 1
ATOM 2100 C C . ASP B 1 127 ? 5.566 7.738 18.625 1 94.88 127 ASP B C 1
ATOM 2102 O O . ASP B 1 127 ? 6.062 7.652 19.75 1 94.88 127 ASP B O 1
ATOM 2106 N N . LYS B 1 128 ? 6.254 7.523 17.531 1 88.69 128 LYS B N 1
ATOM 2107 C CA . LYS B 1 128 ? 7.668 7.164 17.562 1 88.69 128 LYS B CA 1
ATOM 2108 C C . LYS B 1 128 ? 8.523 8.352 18 1 88.69 128 LYS B C 1
ATOM 2110 O O . LYS B 1 128 ? 9.547 8.18 18.656 1 88.69 128 LYS B O 1
ATOM 2115 N N . LEU B 1 129 ? 8.18 9.469 17.594 1 84.69 129 LEU B N 1
ATOM 2116 C CA . LEU B 1 129 ? 8.938 10.672 17.938 1 84.69 129 LEU B CA 1
ATOM 2117 C C . LEU B 1 129 ? 8.672 11.094 19.375 1 84.69 129 LEU B C 1
ATOM 2119 O O . LEU B 1 129 ? 9.586 11.562 20.062 1 84.69 129 LEU B O 1
ATOM 2123 N N . ALA B 1 130 ? 7.449 10.828 19.828 1 78.25 130 ALA B N 1
ATOM 2124 C CA . ALA B 1 130 ? 7.148 11.133 21.234 1 78.25 130 ALA B CA 1
ATOM 2125 C C . ALA B 1 130 ? 7.93 10.227 22.172 1 78.25 130 ALA B C 1
ATOM 2127 O O . ALA B 1 130 ? 8.391 10.672 23.234 1 78.25 130 ALA B O 1
ATOM 2128 N N . SER B 1 131 ? 8.094 9.016 21.688 1 73.25 131 SER B N 1
ATOM 2129 C CA . SER B 1 131 ? 8.82 8.055 22.516 1 73.25 131 SER B CA 1
ATOM 2130 C C . SER B 1 131 ? 10.32 8.352 22.516 1 73.25 131 SER B C 1
ATOM 2132 O O . SER B 1 131 ? 10.992 8.156 23.516 1 73.25 131 SER B O 1
ATOM 2134 N N . GLN B 1 132 ? 10.836 8.836 21.406 1 70.31 132 GLN B N 1
ATOM 2135 C CA . GLN B 1 132 ? 12.258 9.141 21.297 1 70.31 132 GLN B CA 1
ATOM 2136 C C . GLN B 1 132 ? 12.609 10.391 22.109 1 70.31 132 GLN B C 1
ATOM 2138 O O . GLN B 1 132 ? 13.695 10.469 22.688 1 70.31 132 GLN B O 1
ATOM 2143 N N . SER B 1 133 ? 11.672 11.328 22.078 1 61.09 133 SER B N 1
ATOM 2144 C CA . SER B 1 133 ? 11.898 12.539 22.844 1 61.09 133 SER B CA 1
ATOM 2145 C C . SER B 1 133 ? 11.883 12.25 24.344 1 61.09 133 SER B C 1
ATOM 2147 O O . SER B 1 133 ? 12.602 12.891 25.109 1 61.09 133 SER B O 1
ATOM 2149 N N . LEU B 1 134 ? 11.016 11.281 24.766 1 57.44 134 LEU B N 1
ATOM 2150 C CA . LEU B 1 134 ? 10.953 10.922 26.172 1 57.44 134 LEU B CA 1
ATOM 2151 C C . LEU B 1 134 ? 12.219 10.188 26.609 1 57.44 134 LEU B C 1
ATOM 2153 O O . LEU B 1 134 ? 12.672 10.336 27.734 1 57.44 134 LEU B O 1
ATOM 2157 N N . ASP B 1 135 ? 12.68 9.406 25.656 1 56.19 135 ASP B N 1
ATOM 2158 C CA . ASP B 1 135 ? 13.906 8.688 25.984 1 56.19 135 ASP B CA 1
ATOM 2159 C C . ASP B 1 135 ? 15.094 9.641 26.094 1 56.19 135 ASP B C 1
ATOM 2161 O O . ASP B 1 135 ? 16 9.43 26.891 1 56.19 135 ASP B O 1
ATOM 2165 N N . GLU B 1 136 ? 15.102 10.781 25.406 1 54.66 136 GLU B N 1
ATOM 2166 C CA . GLU B 1 136 ? 16.203 11.742 25.469 1 54.66 136 GLU B CA 1
ATOM 2167 C C . GLU B 1 136 ? 16.109 12.609 26.719 1 54.66 136 GLU B C 1
ATOM 2169 O O . GLU B 1 136 ? 17.125 13.039 27.266 1 54.66 136 GLU B O 1
ATOM 2174 N N . ASP B 1 137 ? 14.906 12.859 27.125 1 51.84 137 ASP B N 1
ATOM 2175 C CA . ASP B 1 137 ? 14.781 13.656 28.328 1 51.84 137 ASP B CA 1
ATOM 2176 C C . ASP B 1 137 ? 15.18 12.844 29.562 1 51.84 137 ASP B C 1
ATOM 2178 O O . ASP B 1 137 ? 15.469 13.414 30.625 1 51.84 137 ASP B O 1
ATOM 2182 N N . ASP B 1 138 ? 14.961 11.547 29.562 1 51.81 138 ASP B N 1
ATOM 2183 C CA . ASP B 1 138 ? 15.305 10.766 30.734 1 51.81 138 ASP B CA 1
ATOM 2184 C C . ASP B 1 138 ? 16.797 10.492 30.797 1 51.81 138 ASP B C 1
ATOM 2186 O O . ASP B 1 138 ? 17.281 9.859 31.75 1 51.81 138 ASP B O 1
ATOM 2190 N N . GLU B 1 139 ? 17.453 10.906 29.797 1 43.28 139 GLU B N 1
ATOM 2191 C CA . GLU B 1 139 ? 18.906 10.789 29.984 1 43.28 139 GLU B CA 1
ATOM 2192 C C . GLU B 1 139 ? 19.484 12.07 30.578 1 43.28 139 GLU B C 1
ATOM 2194 O O . GLU B 1 139 ? 18.984 13.164 30.312 1 43.28 139 GLU B O 1
#